Protein AF-A0A962BUP0-F1 (afdb_monomer)

Radius of gyration: 16.85 Å; Cα contacts (8 Å, |Δi|>4): 249; chains: 1; bounding box: 39×36×50 Å

Solvent-accessible surface area (backbone atoms only — not comparable to full-atom values): 10617 Å² total; per-residue (Å²): 135,81,65,92,81,73,67,80,81,79,64,46,66,43,41,51,42,58,35,52,65,52,40,71,74,46,65,79,61,95,80,78,91,83,70,77,59,51,64,54,56,43,50,52,48,56,52,37,47,72,75,28,74,48,35,29,40,38,41,30,60,70,53,58,60,44,62,50,47,50,47,44,35,20,66,66,36,70,46,56,49,67,33,60,59,68,65,66,69,55,82,81,47,50,63,37,45,52,51,26,45,53,63,50,48,72,44,55,36,39,39,40,22,52,76,71,65,37,58,66,60,46,51,52,52,52,56,50,50,67,72,74,47,84,53,31,19,39,38,36,52,44,46,67,82,78,81,66,93,82,64,96,52,63,63,50,52,67,57,50,51,48,52,52,51,53,48,40,69,74,39,70,86,38,49,68,47,74,51,57,47,70,88,127

Nearest PDB structures (foldseek):
  4esv-assembly2_J  TM=7.188E-01  e=1.958E-05  Geobacillus stearothermophilus
  4esv-assembly2_G  TM=7.243E-01  e=2.213E-05  Geobacillus stearothermophilus
  4nmn-assembly1_A  TM=7.203E-01  e=3.834E-05  Aquifex aeolicus VF5
  4esv-assembly2_I  TM=6.930E-01  e=2.500E-05  Geobacillus stearothermophilus
  4esv-assembly2_H  TM=6.992E-01  e=5.532E-05  Geobacillus stearothermophilus

Structure (mmCIF, N/CA/C/O backbone):
data_AF-A0A962BUP0-F1
#
_entry.id   AF-A0A962BUP0-F1
#
loop_
_atom_site.group_PDB
_atom_site.id
_atom_site.type_symbol
_atom_site.label_atom_id
_atom_site.label_alt_id
_atom_site.label_comp_id
_atom_site.label_asym_id
_atom_site.label_entity_id
_atom_site.label_seq_id
_atom_site.pdbx_PDB_ins_code
_atom_site.Cartn_x
_atom_site.Cartn_y
_atom_site.Cartn_z
_atom_site.occupancy
_atom_site.B_iso_or_equiv
_atom_site.auth_seq_id
_atom_site.auth_comp_id
_atom_site.auth_asym_id
_atom_site.auth_atom_id
_atom_site.pdbx_PDB_model_num
ATOM 1 N N . MET A 1 1 ? 22.315 19.443 -11.061 1.00 32.41 1 MET A N 1
ATOM 2 C CA . MET A 1 1 ? 22.231 20.682 -10.268 1.00 32.41 1 MET A CA 1
ATOM 3 C C . MET A 1 1 ? 20.840 20.639 -9.668 1.00 32.41 1 MET A C 1
ATOM 5 O O . MET A 1 1 ? 19.893 20.811 -10.417 1.00 32.41 1 MET A O 1
ATOM 9 N N . SER A 1 2 ? 20.724 20.166 -8.427 1.00 38.78 2 SER A N 1
ATOM 10 C CA . SER A 1 2 ? 19.431 19.947 -7.764 1.00 38.78 2 SER A CA 1
ATOM 11 C C . SER A 1 2 ? 18.849 21.297 -7.357 1.00 38.78 2 SER A C 1
ATOM 13 O O . SER A 1 2 ? 19.588 22.137 -6.843 1.00 38.78 2 SER A O 1
ATOM 15 N N . ASP A 1 3 ? 17.572 21.510 -7.654 1.00 32.50 3 ASP A N 1
ATOM 16 C CA . ASP A 1 3 ? 16.841 22.733 -7.333 1.00 32.50 3 ASP A CA 1
ATOM 17 C C . ASP A 1 3 ? 16.741 22.890 -5.799 1.00 32.50 3 ASP A C 1
ATOM 19 O O . ASP A 1 3 ? 16.210 21.991 -5.140 1.00 32.50 3 ASP A O 1
ATOM 23 N N . PRO A 1 4 ? 17.285 23.968 -5.202 1.00 34.28 4 PRO A N 1
ATOM 24 C CA . PRO A 1 4 ? 17.253 24.181 -3.755 1.00 34.28 4 PRO A CA 1
ATOM 25 C C . PRO A 1 4 ? 15.840 24.406 -3.188 1.00 34.28 4 PRO A C 1
ATOM 27 O O . PRO A 1 4 ? 15.678 24.295 -1.974 1.00 34.28 4 PRO A O 1
ATOM 30 N N . ASP A 1 5 ? 14.832 24.651 -4.036 1.00 31.61 5 ASP A N 1
ATOM 31 C CA . ASP A 1 5 ? 13.420 24.777 -3.642 1.00 31.61 5 ASP A CA 1
ATOM 32 C C . ASP A 1 5 ? 12.598 23.490 -3.871 1.00 31.61 5 ASP A C 1
ATOM 34 O O . ASP A 1 5 ? 11.384 23.470 -3.632 1.00 31.61 5 ASP A O 1
ATOM 38 N N . TYR A 1 6 ? 13.226 22.379 -4.283 1.00 39.41 6 TYR A N 1
ATOM 39 C CA . TYR A 1 6 ? 12.527 21.102 -4.435 1.00 39.41 6 TYR A CA 1
ATOM 40 C C . TYR A 1 6 ? 12.190 20.477 -3.072 1.00 39.41 6 TYR A C 1
ATOM 42 O O . TYR A 1 6 ? 12.958 19.724 -2.473 1.00 39.41 6 TYR A O 1
ATOM 50 N N . GLN A 1 7 ? 10.995 20.788 -2.577 1.00 33.84 7 GLN A N 1
ATOM 51 C CA . GLN A 1 7 ? 10.338 20.048 -1.505 1.00 33.84 7 GLN A CA 1
ATOM 52 C C . GLN A 1 7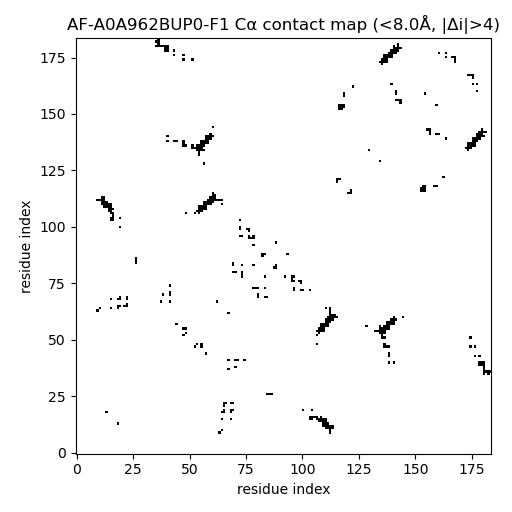 ? 9.522 18.916 -2.153 1.00 33.84 7 GLN A C 1
ATOM 54 O O . GLN A 1 7 ? 8.570 19.225 -2.881 1.00 33.84 7 GLN A O 1
ATOM 59 N N . PRO A 1 8 ? 9.829 17.621 -1.920 1.00 40.47 8 PRO A N 1
ATOM 60 C CA . PRO A 1 8 ? 8.971 16.543 -2.398 1.00 40.47 8 PRO A CA 1
ATOM 61 C C . PRO A 1 8 ? 7.570 16.786 -1.838 1.00 40.47 8 PRO A C 1
ATOM 63 O O . PRO A 1 8 ? 7.388 16.896 -0.622 1.00 40.47 8 PRO A O 1
ATOM 66 N N . ARG A 1 9 ? 6.583 16.955 -2.725 1.00 41.50 9 ARG A N 1
ATOM 67 C CA . ARG A 1 9 ? 5.209 17.264 -2.321 1.00 41.50 9 ARG A CA 1
ATOM 68 C C . ARG A 1 9 ? 4.712 16.116 -1.447 1.00 41.50 9 ARG A C 1
ATOM 70 O O . ARG A 1 9 ? 4.422 15.036 -1.949 1.00 41.50 9 ARG A O 1
ATOM 77 N N . ARG A 1 10 ? 4.636 16.342 -0.130 1.00 40.44 10 ARG A N 1
ATOM 78 C CA . ARG A 1 10 ? 4.017 15.415 0.822 1.00 40.44 10 ARG A CA 1
ATOM 79 C C . ARG A 1 10 ? 2.550 15.295 0.455 1.00 40.44 10 ARG A C 1
ATOM 81 O O . ARG A 1 10 ? 1.754 16.163 0.812 1.00 40.44 10 ARG A O 1
ATOM 88 N N . ILE A 1 11 ? 2.188 14.252 -0.283 1.00 50.28 11 ILE A N 1
ATOM 89 C CA . ILE A 1 11 ? 0.783 14.008 -0.570 1.00 50.28 11 ILE A CA 1
ATOM 90 C C . ILE A 1 11 ? 0.202 13.243 0.618 1.00 50.28 11 ILE A C 1
ATOM 92 O O . ILE A 1 11 ? 0.177 12.023 0.646 1.00 50.28 11 ILE A O 1
ATOM 96 N N . ALA A 1 12 ? -0.188 14.007 1.637 1.00 50.94 12 ALA A N 1
ATOM 97 C CA . ALA A 1 12 ? -0.753 13.552 2.908 1.00 50.94 12 ALA A CA 1
ATOM 98 C C . ALA A 1 12 ? -1.861 12.499 2.746 1.00 50.94 12 ALA A C 1
ATOM 100 O O . ALA A 1 12 ? -1.945 11.530 3.500 1.00 50.94 12 ALA A O 1
ATOM 101 N N . THR A 1 13 ? -2.704 12.690 1.730 1.00 58.59 13 THR A N 1
ATOM 102 C CA . THR A 1 13 ? -3.765 11.763 1.353 1.00 58.59 13 THR A CA 1
ATOM 103 C C . THR A 1 13 ? -3.907 11.746 -0.162 1.00 58.59 13 THR A C 1
ATOM 105 O O . THR A 1 13 ? -4.185 12.781 -0.767 1.00 58.59 13 THR A O 1
ATOM 108 N N . THR A 1 14 ? -3.683 10.5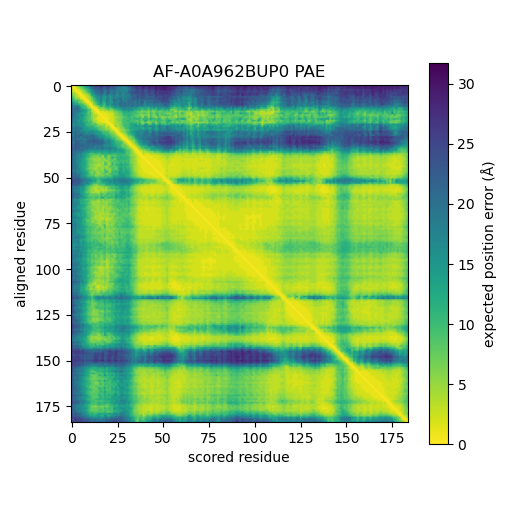96 -0.796 1.00 70.38 14 THR A N 1
ATOM 109 C CA . THR A 1 14 ? -3.764 10.471 -2.260 1.00 70.38 14 THR A CA 1
ATOM 110 C C . THR A 1 14 ? -4.120 9.071 -2.709 1.00 70.38 14 THR A C 1
ATOM 112 O O . THR A 1 14 ? -4.046 8.123 -1.928 1.00 70.38 14 THR A O 1
ATOM 115 N N . THR A 1 15 ? -4.499 8.949 -3.977 1.00 75.50 15 THR A N 1
ATOM 116 C CA . THR A 1 15 ? -4.764 7.658 -4.599 1.00 75.50 15 THR A CA 1
ATOM 117 C C . THR A 1 15 ? -3.481 7.085 -5.196 1.00 75.50 15 THR A C 1
ATOM 119 O O . THR A 1 15 ? -2.604 7.825 -5.650 1.00 75.50 15 THR A O 1
ATOM 122 N N . LEU A 1 16 ? -3.374 5.756 -5.269 1.00 73.69 16 LEU A N 1
ATOM 123 C CA . LEU A 1 16 ? -2.283 5.104 -6.007 1.00 73.69 16 LEU A CA 1
ATOM 124 C C . LEU A 1 16 ? -2.219 5.565 -7.465 1.00 73.69 16 LEU A C 1
ATOM 126 O O . LEU A 1 16 ? -1.138 5.757 -8.012 1.00 73.69 16 LEU A O 1
ATOM 130 N N . ARG A 1 17 ? -3.378 5.819 -8.073 1.00 74.81 17 ARG A N 1
ATOM 131 C CA . ARG A 1 17 ? -3.481 6.362 -9.427 1.00 74.81 17 ARG A CA 1
ATOM 132 C C . ARG A 1 17 ? -2.807 7.728 -9.561 1.00 74.81 17 ARG A C 1
ATOM 134 O O . ARG A 1 17 ? -2.076 7.950 -10.524 1.00 74.81 17 ARG A O 1
ATOM 141 N N . ASP A 1 18 ? -3.046 8.637 -8.621 1.00 73.94 18 ASP A N 1
ATOM 142 C CA . ASP A 1 18 ? -2.440 9.971 -8.644 1.00 73.94 18 ASP A CA 1
ATOM 143 C C . ASP A 1 18 ? -0.935 9.892 -8.378 1.00 73.94 18 ASP A C 1
ATOM 145 O O . ASP A 1 18 ? -0.150 10.497 -9.109 1.00 73.94 18 ASP A O 1
ATOM 149 N N . ALA A 1 19 ? -0.520 9.054 -7.422 1.00 65.38 19 ALA A N 1
ATOM 150 C CA . ALA A 1 19 ? 0.890 8.790 -7.163 1.00 65.38 19 ALA A CA 1
ATOM 151 C C . ALA A 1 19 ? 1.620 8.267 -8.408 1.00 65.38 19 ALA A C 1
ATOM 153 O O . ALA A 1 19 ? 2.683 8.781 -8.749 1.00 65.38 19 ALA A O 1
ATOM 154 N N . MET A 1 20 ? 1.019 7.322 -9.138 1.00 71.19 20 MET A N 1
ATOM 155 C CA . MET A 1 20 ? 1.581 6.767 -10.372 1.00 71.19 20 MET A CA 1
ATOM 156 C C . MET A 1 20 ? 1.715 7.788 -11.496 1.00 71.19 20 MET A C 1
ATOM 158 O O . MET A 1 20 ? 2.700 7.755 -12.234 1.00 71.19 20 MET A O 1
ATOM 162 N N . ARG A 1 21 ? 0.759 8.715 -11.619 1.00 68.81 21 ARG A N 1
ATOM 163 C CA . ARG A 1 21 ? 0.874 9.829 -12.570 1.00 68.81 21 ARG A CA 1
ATOM 164 C C . ARG A 1 21 ? 2.087 10.699 -12.257 1.00 68.81 21 ARG A C 1
ATOM 166 O O . ARG A 1 21 ? 2.789 11.102 -13.177 1.00 68.81 21 ARG A O 1
ATOM 173 N N . TRP A 1 22 ? 2.358 10.944 -10.977 1.00 60.38 22 TRP A N 1
ATOM 174 C CA . TRP A 1 22 ? 3.501 11.749 -10.545 1.00 60.38 22 TRP A CA 1
ATOM 175 C C . TRP A 1 22 ? 4.835 10.999 -10.583 1.00 60.38 22 TRP A C 1
ATOM 177 O O . TRP A 1 22 ? 5.874 11.622 -10.780 1.00 60.38 22 TRP A O 1
ATOM 187 N N . SER A 1 23 ? 4.839 9.671 -10.436 1.00 56.94 23 SER A N 1
ATOM 188 C CA . SER A 1 23 ? 6.064 8.858 -10.474 1.00 56.94 23 SER A CA 1
ATOM 189 C C . SER A 1 23 ? 6.851 8.998 -11.785 1.00 56.94 23 SER A C 1
ATOM 191 O O . SER A 1 23 ? 8.064 8.808 -11.778 1.00 56.94 23 SER A O 1
ATOM 193 N N . PHE A 1 24 ? 6.202 9.375 -12.893 1.00 53.97 24 PHE A N 1
ATOM 194 C CA . PHE A 1 24 ? 6.883 9.652 -14.164 1.00 53.97 24 PHE A CA 1
ATOM 195 C C . PHE A 1 24 ? 7.815 10.875 -14.105 1.00 53.97 24 PHE A C 1
ATOM 197 O O . PHE A 1 24 ? 8.839 10.888 -14.785 1.00 53.97 24 PHE A O 1
ATOM 204 N N . GLU A 1 25 ? 7.503 11.878 -13.280 1.00 46.50 25 GLU A N 1
ATOM 205 C CA . GLU A 1 25 ? 8.305 13.106 -13.147 1.00 46.50 25 GLU A CA 1
ATOM 206 C C . GLU A 1 25 ? 9.556 12.893 -12.270 1.00 46.50 25 GLU A C 1
ATOM 208 O O . GLU A 1 25 ? 10.537 13.625 -12.381 1.00 46.50 25 GLU A O 1
ATOM 213 N N . LEU A 1 26 ? 9.560 11.845 -11.441 1.00 50.88 26 LEU A N 1
ATOM 214 C CA . LEU A 1 26 ? 10.601 11.563 -10.447 1.00 50.88 26 LEU A CA 1
ATOM 215 C C . LEU A 1 26 ? 11.776 10.720 -10.931 1.00 50.88 26 LEU A C 1
ATOM 217 O O . LEU A 1 26 ? 12.785 10.652 -10.232 1.00 50.88 26 LEU A O 1
ATOM 221 N N . ILE A 1 27 ? 11.696 10.097 -12.112 1.00 48.00 27 ILE A N 1
ATOM 222 C CA . ILE A 1 27 ? 12.785 9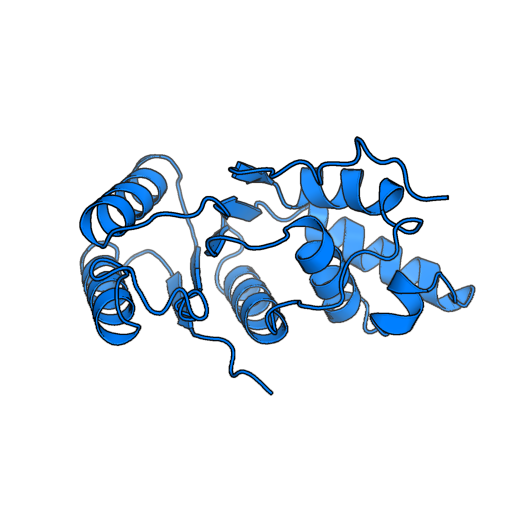.252 -12.647 1.00 48.00 27 ILE A CA 1
ATOM 223 C C . ILE A 1 27 ? 14.093 10.063 -12.836 1.00 48.00 27 ILE A C 1
ATOM 225 O O . ILE A 1 27 ? 15.168 9.500 -13.028 1.00 48.00 27 ILE A O 1
ATOM 229 N N . GLN A 1 28 ? 14.043 11.394 -12.716 1.00 43.62 28 GLN A N 1
ATOM 230 C CA . GLN A 1 28 ? 15.214 12.266 -12.796 1.00 43.62 28 GLN A CA 1
ATOM 231 C C . GLN A 1 28 ? 15.820 12.689 -11.450 1.00 43.62 28 GLN A C 1
ATOM 233 O O . GLN A 1 28 ? 16.930 13.229 -11.463 1.00 43.62 28 GLN A O 1
ATOM 238 N N . ASP A 1 29 ? 15.178 12.429 -10.305 1.00 40.41 29 ASP A N 1
ATOM 239 C CA . ASP A 1 29 ? 15.65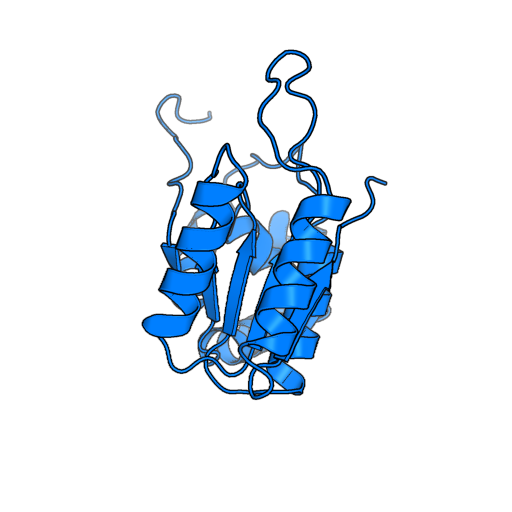6 12.954 -9.023 1.00 40.41 29 ASP A CA 1
ATOM 240 C C . ASP A 1 29 ? 16.213 11.864 -8.095 1.00 40.41 29 ASP A C 1
ATOM 242 O O . ASP A 1 29 ? 15.516 10.986 -7.587 1.00 40.41 29 ASP A O 1
ATOM 246 N N . ARG A 1 30 ? 17.531 11.910 -7.870 1.00 42.28 30 ARG A N 1
ATOM 247 C CA . ARG A 1 30 ? 18.284 10.945 -7.051 1.00 42.28 30 ARG A CA 1
ATOM 248 C C . ARG A 1 30 ? 18.159 11.249 -5.558 1.00 42.28 30 ARG A C 1
ATOM 250 O O . ARG A 1 30 ? 19.169 11.424 -4.875 1.00 42.28 30 ARG A O 1
ATOM 257 N N . TYR A 1 31 ? 16.937 11.268 -5.039 1.00 42.31 31 TYR A N 1
ATOM 258 C CA . TYR A 1 31 ? 16.671 11.555 -3.630 1.00 42.31 31 TYR A CA 1
ATOM 259 C C . TYR A 1 31 ? 15.931 10.418 -2.920 1.00 42.31 31 TYR A C 1
ATOM 261 O O . TYR A 1 31 ? 14.830 10.598 -2.426 1.00 42.31 31 TYR A O 1
ATOM 269 N N . CYS A 1 32 ? 16.558 9.243 -2.805 1.00 43.12 32 CYS A N 1
ATOM 270 C CA . CYS A 1 32 ? 16.138 8.203 -1.855 1.00 43.12 32 CYS A CA 1
ATOM 271 C C . CYS A 1 32 ? 17.348 7.394 -1.364 1.00 43.12 32 CYS A C 1
ATOM 273 O O . CYS A 1 32 ? 17.696 6.355 -1.911 1.00 43.12 32 CYS A O 1
ATOM 275 N N . ARG A 1 33 ? 18.052 7.894 -0.336 1.00 38.59 33 ARG A N 1
ATOM 276 C CA . ARG A 1 33 ? 19.167 7.170 0.325 1.00 38.59 33 ARG A CA 1
ATOM 277 C C . ARG A 1 33 ? 18.919 6.794 1.790 1.00 38.59 33 ARG A C 1
ATOM 279 O O . ARG A 1 33 ? 19.800 6.226 2.424 1.00 38.59 33 ARG A O 1
ATOM 286 N N . ARG A 1 34 ? 17.733 7.071 2.332 1.00 43.62 34 ARG A N 1
ATOM 287 C CA . ARG A 1 34 ? 17.298 6.621 3.667 1.00 43.62 34 ARG A CA 1
ATOM 288 C C . ARG A 1 34 ? 15.827 6.245 3.599 1.00 43.62 34 ARG A C 1
ATOM 290 O O . ARG A 1 34 ? 14.968 6.965 4.092 1.00 43.62 34 ARG A O 1
ATOM 297 N N . GLU A 1 35 ? 15.535 5.164 2.896 1.00 53.97 35 GLU A N 1
ATOM 298 C CA . GLU A 1 35 ? 14.164 4.699 2.748 1.00 53.97 35 GLU A CA 1
ATOM 299 C C . GLU A 1 35 ? 13.918 3.548 3.722 1.00 53.97 35 GLU A C 1
ATOM 301 O O . GLU A 1 35 ? 14.733 2.629 3.814 1.00 53.97 35 GLU A O 1
ATOM 306 N N . ARG A 1 36 ? 12.825 3.634 4.492 1.00 60.19 36 ARG A N 1
ATOM 307 C CA . ARG A 1 36 ? 12.304 2.492 5.253 1.00 60.19 36 ARG A CA 1
ATOM 308 C C . ARG A 1 36 ? 12.124 1.326 4.281 1.00 60.19 36 ARG A C 1
ATOM 310 O O . ARG A 1 36 ? 11.684 1.544 3.152 1.00 60.19 36 ARG A O 1
ATOM 317 N N . ASP A 1 37 ? 12.444 0.110 4.717 1.00 65.94 37 ASP A N 1
ATOM 318 C CA . ASP A 1 37 ? 12.100 -1.083 3.947 1.00 65.94 37 ASP A CA 1
ATOM 319 C C . ASP A 1 37 ? 10.569 -1.168 3.848 1.00 65.94 37 ASP A C 1
ATOM 321 O O . ASP A 1 37 ? 9.873 -1.491 4.812 1.00 65.94 37 ASP A O 1
ATOM 325 N N . THR A 1 38 ? 10.047 -0.775 2.688 1.00 76.25 38 THR A N 1
ATOM 326 C CA . THR A 1 38 ? 8.614 -0.736 2.379 1.00 76.25 38 THR A CA 1
ATOM 327 C C . THR A 1 38 ? 8.180 -1.960 1.582 1.00 76.25 38 THR A C 1
ATOM 329 O O . THR A 1 38 ? 7.009 -2.060 1.207 1.00 76.25 38 THR A O 1
ATOM 332 N N . ASP A 1 39 ? 9.076 -2.929 1.366 1.00 79.69 39 ASP A N 1
ATOM 333 C CA . ASP A 1 39 ? 8.757 -4.146 0.625 1.00 79.69 39 ASP A CA 1
ATOM 334 C C . ASP A 1 39 ? 7.720 -4.976 1.397 1.00 79.69 39 ASP A C 1
ATOM 336 O O . ASP A 1 39 ? 6.779 -5.506 0.807 1.00 79.69 39 ASP A O 1
ATOM 340 N N . HIS A 1 40 ? 7.810 -4.998 2.733 1.00 82.25 40 HIS A N 1
ATOM 341 C CA . HIS A 1 40 ? 6.790 -5.623 3.579 1.00 82.25 40 HIS A CA 1
ATOM 342 C C . HIS A 1 40 ? 5.414 -4.957 3.424 1.00 82.25 40 HIS A C 1
ATOM 344 O O . HIS A 1 40 ? 4.400 -5.643 3.307 1.00 82.25 40 HIS A O 1
ATOM 350 N N . LEU A 1 41 ? 5.374 -3.623 3.367 1.00 86.31 41 LEU A N 1
ATOM 351 C CA . LEU A 1 41 ? 4.134 -2.873 3.169 1.00 86.31 41 LEU A CA 1
ATOM 352 C C . LEU A 1 41 ? 3.541 -3.129 1.774 1.00 86.31 41 LEU A C 1
ATOM 354 O O . LEU A 1 41 ? 2.325 -3.265 1.642 1.00 86.31 41 LEU A O 1
ATOM 358 N N . CYS A 1 42 ? 4.391 -3.261 0.748 1.00 87.88 42 CYS A N 1
ATOM 359 C CA . CYS A 1 42 ? 3.971 -3.647 -0.600 1.00 87.88 42 CYS A CA 1
ATOM 360 C C . CYS A 1 42 ? 3.333 -5.040 -0.604 1.00 87.88 42 CYS A C 1
ATOM 362 O O . CYS A 1 42 ? 2.267 -5.221 -1.185 1.00 87.88 42 CYS A O 1
ATOM 364 N N . GLU A 1 43 ? 3.947 -6.019 0.062 1.00 87.62 43 GLU A N 1
ATOM 365 C CA . GLU A 1 43 ? 3.377 -7.366 0.183 1.00 87.62 43 GLU A CA 1
ATOM 366 C C . GLU A 1 43 ? 2.024 -7.355 0.891 1.00 87.62 43 GLU A C 1
ATOM 368 O O . GLU A 1 43 ? 1.067 -7.951 0.396 1.00 87.62 43 GLU A O 1
ATOM 373 N N . MET A 1 44 ? 1.911 -6.639 2.013 1.00 90.12 44 MET A N 1
ATOM 374 C CA . MET A 1 44 ? 0.639 -6.513 2.726 1.00 90.12 44 MET A CA 1
ATOM 375 C C . MET A 1 44 ? -0.447 -5.892 1.844 1.00 90.12 44 MET A C 1
ATOM 377 O O . MET A 1 44 ? -1.565 -6.403 1.818 1.00 90.12 44 MET A O 1
ATOM 381 N N . LEU A 1 45 ? -0.118 -4.844 1.080 1.00 91.00 45 LEU A N 1
ATOM 382 C CA . LEU A 1 45 ? -1.042 -4.238 0.124 1.00 91.00 45 LEU A CA 1
ATOM 383 C C . LEU A 1 45 ? -1.474 -5.235 -0.957 1.00 91.00 45 LEU A C 1
ATOM 385 O O . LEU A 1 45 ? -2.665 -5.395 -1.204 1.00 91.00 45 LEU A O 1
ATOM 389 N N . LEU A 1 46 ? -0.533 -5.931 -1.595 1.00 89.38 46 LEU A N 1
ATOM 390 C CA . LEU A 1 46 ? -0.856 -6.874 -2.668 1.00 89.38 46 LEU A CA 1
ATOM 391 C C . LEU A 1 46 ? -1.682 -8.063 -2.162 1.00 89.38 46 LEU A C 1
ATOM 393 O O . LEU A 1 46 ? -2.571 -8.539 -2.868 1.00 89.38 46 LEU A O 1
ATOM 397 N N . LEU A 1 47 ? -1.421 -8.540 -0.943 1.00 88.00 47 LEU A N 1
ATOM 398 C CA . LEU A 1 47 ? -2.236 -9.568 -0.297 1.00 88.00 47 LEU A CA 1
ATOM 399 C C . LEU A 1 47 ? -3.638 -9.051 0.036 1.00 88.00 47 LEU A C 1
ATOM 401 O O . LEU A 1 47 ? -4.611 -9.760 -0.218 1.00 88.00 47 LEU A O 1
ATOM 405 N N . ALA A 1 48 ? -3.749 -7.822 0.546 1.00 88.81 48 ALA A N 1
ATOM 406 C CA . ALA A 1 48 ? -5.028 -7.183 0.833 1.00 88.81 48 ALA A CA 1
ATOM 407 C C . ALA A 1 48 ? -5.886 -7.045 -0.431 1.00 88.81 48 ALA A C 1
ATOM 409 O O . ALA A 1 48 ? -7.026 -7.496 -0.425 1.00 88.81 48 ALA A O 1
ATOM 410 N N . LEU A 1 49 ? -5.311 -6.549 -1.531 1.00 87.62 49 LEU A N 1
ATOM 411 C CA . LEU A 1 49 ? -6.000 -6.397 -2.819 1.00 87.62 49 LEU A CA 1
ATOM 412 C C . LEU A 1 49 ? -6.474 -7.733 -3.408 1.00 87.62 49 LEU A C 1
ATOM 414 O O . LEU A 1 49 ? -7.523 -7.806 -4.041 1.00 87.62 49 LEU A O 1
ATOM 418 N N . ARG A 1 50 ? -5.713 -8.814 -3.196 1.00 85.38 50 ARG A N 1
ATOM 419 C CA . ARG A 1 50 ? -6.115 -10.165 -3.622 1.00 85.38 50 ARG A CA 1
ATOM 420 C C . ARG A 1 50 ? -7.245 -10.733 -2.771 1.00 85.38 50 ARG A C 1
ATOM 422 O O . ARG A 1 50 ? -8.079 -11.466 -3.294 1.00 85.38 50 ARG A O 1
ATOM 429 N N . ALA A 1 51 ? -7.228 -10.459 -1.469 1.00 80.81 51 ALA A N 1
ATOM 430 C CA . ALA A 1 51 ? -8.229 -10.955 -0.533 1.00 80.81 51 ALA A CA 1
ATOM 431 C C . ALA A 1 51 ? -9.543 -10.171 -0.629 1.00 80.81 51 ALA A C 1
ATOM 433 O O . ALA A 1 51 ? -10.614 -10.758 -0.485 1.00 80.81 51 ALA A O 1
ATOM 434 N N . ASN A 1 52 ? -9.457 -8.861 -0.868 1.00 78.38 52 ASN A N 1
ATOM 435 C CA . ASN A 1 52 ? -10.605 -7.989 -1.017 1.00 78.38 52 ASN A CA 1
ATOM 436 C C . ASN A 1 52 ? -10.325 -6.897 -2.073 1.00 78.38 52 ASN A C 1
ATOM 438 O O . ASN A 1 52 ? -9.541 -5.988 -1.800 1.00 78.38 52 ASN A O 1
ATOM 442 N N . PRO A 1 53 ? -10.945 -6.975 -3.265 1.00 65.62 53 PRO A N 1
ATOM 443 C CA . PRO A 1 53 ? -10.717 -6.018 -4.348 1.00 65.62 53 PRO A CA 1
ATOM 444 C C . PRO A 1 53 ? -11.445 -4.677 -4.148 1.00 65.62 53 PRO A C 1
ATOM 446 O O . PRO A 1 53 ? -11.304 -3.783 -4.984 1.00 65.62 53 PRO A O 1
ATOM 449 N N . ASP A 1 54 ? -12.233 -4.527 -3.077 1.00 79.12 54 ASP A N 1
ATOM 450 C CA . ASP A 1 54 ? -12.858 -3.254 -2.722 1.00 79.12 54 ASP A CA 1
ATOM 451 C C . ASP A 1 54 ? -11.803 -2.214 -2.279 1.00 79.12 54 ASP A C 1
ATOM 453 O O . ASP A 1 54 ? -10.594 -2.460 -2.236 1.00 79.12 54 ASP A O 1
ATOM 457 N N . SER A 1 55 ? -12.264 -1.013 -1.921 1.00 84.50 55 SER A N 1
ATOM 458 C CA . SER A 1 55 ? -11.399 0.085 -1.483 1.00 84.50 55 SER A CA 1
ATOM 459 C C . SER A 1 55 ? -10.445 -0.344 -0.359 1.00 84.50 55 SER A C 1
ATOM 461 O O . SER A 1 55 ? -10.876 -0.864 0.677 1.00 84.50 55 SER A O 1
ATOM 463 N N . THR A 1 56 ? -9.147 -0.110 -0.565 1.00 89.88 56 THR A N 1
ATOM 464 C CA . THR A 1 56 ? -8.087 -0.413 0.402 1.00 89.88 56 THR A CA 1
ATOM 465 C C . THR A 1 56 ? -7.427 0.875 0.872 1.00 89.88 56 THR A C 1
ATOM 467 O O . THR A 1 56 ? -6.984 1.685 0.059 1.00 89.88 56 THR A O 1
ATOM 470 N N . VAL A 1 57 ? -7.307 1.052 2.187 1.00 90.06 57 VAL A N 1
ATOM 471 C CA . VAL A 1 57 ? -6.522 2.150 2.774 1.00 90.06 57 VAL A CA 1
ATOM 472 C C . VAL A 1 57 ? -5.187 1.614 3.273 1.00 90.06 57 VAL A C 1
ATOM 474 O O . VAL A 1 57 ? -5.145 0.609 3.981 1.00 90.06 57 VAL A O 1
ATOM 477 N N . VAL A 1 58 ? -4.104 2.304 2.926 1.00 89.75 58 VAL A N 1
ATOM 478 C CA . VAL A 1 58 ? -2.758 2.088 3.457 1.00 89.75 58 VAL A CA 1
ATOM 479 C C . VAL A 1 58 ? -2.420 3.247 4.383 1.00 89.75 58 VAL A C 1
ATOM 481 O O . VAL A 1 58 ? -2.203 4.372 3.934 1.00 89.75 58 VAL A O 1
ATOM 484 N N . PHE A 1 59 ? -2.356 2.962 5.676 1.00 87.88 59 PHE A N 1
ATOM 485 C CA . PHE A 1 59 ? -1.926 3.908 6.693 1.00 87.88 59 PHE A CA 1
ATOM 486 C C . PHE A 1 59 ? -0.453 3.654 7.022 1.00 87.88 59 PHE A C 1
ATOM 488 O O . PHE A 1 59 ? -0.112 2.648 7.648 1.00 87.88 59 PHE A O 1
ATOM 495 N N . SER A 1 60 ? 0.428 4.551 6.577 1.00 83.56 60 SER A N 1
ATOM 496 C CA . SER A 1 60 ? 1.867 4.486 6.856 1.00 83.56 60 SER A CA 1
ATOM 497 C C . SER A 1 60 ? 2.434 5.897 7.010 1.00 83.56 60 SER A C 1
ATOM 499 O O . SER A 1 60 ? 2.814 6.546 6.032 1.00 83.56 60 SER A O 1
ATOM 501 N N . PRO A 1 61 ? 2.503 6.404 8.248 1.00 78.12 61 PRO A N 1
ATOM 502 C CA . PRO A 1 61 ? 2.995 7.746 8.505 1.00 78.12 61 PRO A CA 1
ATOM 503 C C . PRO A 1 61 ? 4.442 7.919 8.046 1.00 78.12 61 PRO A C 1
ATOM 505 O O . PRO A 1 61 ? 5.333 7.124 8.371 1.00 78.12 61 PRO A O 1
ATOM 508 N N . GLY A 1 62 ? 4.691 8.981 7.282 1.00 74.44 62 GLY A N 1
ATOM 509 C CA . GLY A 1 62 ? 5.990 9.278 6.682 1.00 74.44 62 GLY A CA 1
ATOM 510 C C . GLY A 1 62 ? 6.375 8.362 5.515 1.00 74.44 62 GLY A C 1
ATOM 511 O O . GLY A 1 62 ? 7.561 8.293 5.184 1.00 74.44 62 GLY A O 1
ATOM 512 N N . LEU A 1 63 ? 5.412 7.654 4.916 1.00 79.56 63 LEU A N 1
ATOM 513 C CA . LEU A 1 63 ? 5.598 6.939 3.657 1.00 79.56 63 LEU A CA 1
ATOM 514 C C . LEU A 1 63 ? 5.871 7.925 2.517 1.00 79.56 63 LEU A C 1
ATOM 516 O O . LEU A 1 63 ? 5.110 8.868 2.296 1.00 79.56 63 LEU A O 1
ATOM 520 N N . ASN A 1 64 ? 6.917 7.669 1.733 1.00 80.38 64 ASN A N 1
ATOM 521 C CA . ASN A 1 64 ? 7.034 8.281 0.415 1.00 80.38 64 ASN A CA 1
ATOM 522 C C . ASN A 1 64 ? 6.188 7.475 -0.576 1.00 80.38 64 ASN A C 1
ATOM 524 O O . ASN A 1 64 ? 6.601 6.422 -1.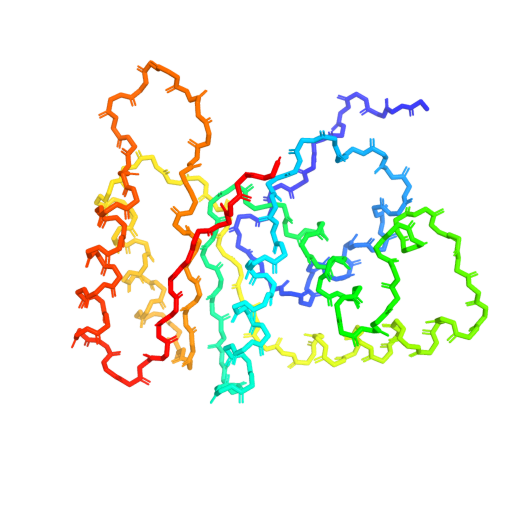060 1.00 80.38 64 ASN A O 1
ATOM 528 N N . ILE A 1 65 ? 4.991 7.977 -0.869 1.00 81.06 65 ILE A N 1
ATOM 529 C CA . ILE A 1 65 ? 4.003 7.285 -1.705 1.00 81.06 65 ILE A CA 1
ATOM 530 C C . ILE A 1 65 ? 4.522 7.081 -3.133 1.00 81.06 65 ILE A C 1
ATOM 532 O O . ILE A 1 65 ? 4.210 6.078 -3.775 1.00 81.06 65 ILE A O 1
ATOM 536 N N . GLN A 1 66 ? 5.347 7.996 -3.639 1.00 80.06 66 GLN A N 1
ATOM 537 C CA . GLN A 1 66 ? 5.861 7.909 -5.001 1.00 80.06 66 GLN A CA 1
ATOM 538 C C . GLN A 1 66 ? 6.900 6.790 -5.132 1.00 80.06 66 GLN A C 1
ATOM 540 O O . GLN A 1 66 ? 6.788 5.957 -6.033 1.00 80.06 66 GLN A O 1
ATOM 545 N N . SER A 1 67 ? 7.853 6.714 -4.199 1.00 79.38 67 SER A N 1
ATOM 546 C CA . SER A 1 67 ? 8.809 5.603 -4.142 1.00 79.38 67 SER A CA 1
ATOM 547 C C . SER A 1 67 ? 8.119 4.267 -3.879 1.00 79.38 67 SER A C 1
ATOM 549 O O . SER A 1 67 ? 8.422 3.265 -4.525 1.00 79.38 67 SER A O 1
ATOM 551 N N . PHE A 1 68 ? 7.134 4.255 -2.976 1.00 85.94 68 PHE A N 1
ATOM 552 C CA . PHE A 1 68 ? 6.303 3.081 -2.723 1.00 85.94 68 PHE A CA 1
ATOM 553 C C . PHE A 1 68 ? 5.601 2.600 -4.001 1.00 85.94 68 PHE A C 1
ATOM 555 O O . PHE A 1 68 ? 5.583 1.407 -4.291 1.00 85.94 68 PHE A O 1
ATOM 562 N N . SER A 1 69 ? 5.082 3.525 -4.812 1.00 87.44 69 SER A N 1
ATOM 563 C CA . SER A 1 69 ? 4.428 3.200 -6.084 1.00 87.44 69 SER A CA 1
ATOM 564 C C . SER A 1 69 ? 5.397 2.551 -7.079 1.00 87.44 69 SER A C 1
ATOM 566 O O . SER A 1 69 ? 5.035 1.569 -7.725 1.00 87.44 69 SER A O 1
ATOM 568 N N . LEU A 1 70 ? 6.646 3.030 -7.167 1.00 86.56 70 LEU A N 1
ATOM 569 C CA . LEU A 1 70 ? 7.685 2.403 -8.000 1.00 86.56 70 LEU A CA 1
ATOM 570 C C . LEU A 1 70 ? 8.027 0.986 -7.523 1.00 86.56 70 LEU A C 1
ATOM 572 O O . LEU A 1 70 ? 8.173 0.079 -8.344 1.00 86.56 70 LEU A O 1
ATOM 576 N N . ARG A 1 71 ? 8.094 0.766 -6.205 1.00 88.19 71 ARG A N 1
ATOM 577 C CA . ARG A 1 71 ? 8.295 -0.567 -5.613 1.00 88.19 71 ARG A CA 1
ATOM 578 C C . ARG A 1 71 ? 7.123 -1.500 -5.889 1.00 88.19 71 ARG A C 1
ATOM 580 O O . ARG A 1 71 ? 7.343 -2.647 -6.273 1.00 88.19 71 ARG A O 1
ATOM 587 N N . ALA A 1 72 ? 5.889 -1.010 -5.791 1.00 90.19 72 ALA A N 1
ATOM 588 C CA . ALA A 1 72 ? 4.703 -1.778 -6.157 1.00 90.19 72 ALA A CA 1
ATOM 589 C C . ALA A 1 72 ? 4.740 -2.191 -7.640 1.00 90.19 72 ALA A C 1
ATOM 591 O O . ALA A 1 72 ? 4.506 -3.356 -7.963 1.00 90.19 72 ALA A O 1
ATOM 592 N N . ILE A 1 73 ? 5.121 -1.275 -8.539 1.00 90.88 73 ILE A N 1
ATOM 593 C CA . ILE A 1 73 ? 5.308 -1.573 -9.968 1.00 90.88 73 ILE A CA 1
ATOM 594 C C . ILE A 1 73 ? 6.407 -2.617 -10.166 1.00 90.88 73 ILE A C 1
ATOM 596 O O . ILE A 1 73 ? 6.190 -3.594 -10.881 1.00 90.88 73 ILE A O 1
ATOM 600 N N . SER A 1 74 ? 7.567 -2.450 -9.527 1.00 91.31 74 SER A N 1
ATOM 601 C CA . SER A 1 74 ? 8.658 -3.431 -9.566 1.00 91.31 74 SER A CA 1
ATOM 602 C C . SER A 1 74 ? 8.167 -4.816 -9.145 1.00 91.31 74 SER A C 1
ATOM 604 O O . SER A 1 74 ? 8.413 -5.810 -9.830 1.00 91.31 74 SER A O 1
ATOM 606 N N . ARG A 1 75 ? 7.382 -4.879 -8.066 1.00 91.12 75 ARG A N 1
ATOM 607 C CA . ARG A 1 75 ? 6.875 -6.133 -7.517 1.00 91.12 75 ARG A CA 1
ATOM 608 C C . ARG A 1 75 ? 5.863 -6.825 -8.427 1.00 91.12 75 ARG A C 1
ATOM 610 O O . ARG A 1 75 ? 5.941 -8.042 -8.577 1.00 91.12 75 ARG A O 1
ATOM 617 N N . VAL A 1 76 ? 4.938 -6.072 -9.024 1.00 92.62 76 VAL A N 1
ATOM 618 C CA . VAL A 1 76 ? 3.902 -6.611 -9.922 1.00 92.62 76 VAL A CA 1
ATOM 619 C C . VAL A 1 76 ? 4.467 -6.951 -11.302 1.00 92.62 76 VAL A C 1
ATOM 621 O O . VAL A 1 76 ? 4.119 -7.987 -11.859 1.00 92.62 76 VAL A O 1
ATOM 624 N N . SER A 1 77 ? 5.359 -6.120 -11.845 1.00 92.94 77 SER A N 1
ATOM 625 C CA . SER A 1 77 ? 5.988 -6.356 -13.155 1.00 92.94 77 SER A CA 1
ATOM 626 C C . SER A 1 77 ? 7.072 -7.437 -13.126 1.00 92.94 77 SER A C 1
ATOM 628 O O . SER A 1 77 ? 7.418 -7.982 -14.170 1.00 92.94 77 SER A O 1
ATOM 630 N N . GLY A 1 78 ? 7.644 -7.724 -11.951 1.00 92.50 78 GLY A N 1
ATOM 631 C CA . GLY A 1 78 ? 8.818 -8.586 -11.806 1.00 92.50 78 GLY A CA 1
ATOM 632 C C . GLY A 1 78 ? 10.126 -7.939 -12.280 1.00 92.50 78 GLY A C 1
ATOM 633 O O . GLY A 1 78 ? 11.171 -8.586 -12.247 1.00 92.50 78 GLY A O 1
ATOM 634 N N . VAL A 1 79 ? 10.095 -6.671 -12.705 1.00 91.75 79 VAL A N 1
ATOM 635 C CA . VAL A 1 79 ? 11.282 -5.920 -13.123 1.00 91.75 79 VAL A CA 1
ATOM 636 C C . VAL A 1 79 ? 11.978 -5.345 -11.895 1.00 91.75 79 VAL A C 1
ATOM 638 O O . VAL A 1 79 ? 11.336 -4.804 -10.998 1.00 91.75 79 VAL A O 1
ATOM 641 N N . SER A 1 80 ? 13.308 -5.433 -11.859 1.00 90.12 80 SER A N 1
ATOM 642 C CA . SER A 1 80 ? 14.120 -4.902 -10.759 1.00 90.12 80 SER A CA 1
ATOM 643 C C . SER A 1 80 ? 13.850 -3.416 -10.505 1.00 90.12 80 SER A C 1
ATOM 645 O O . SER A 1 80 ? 13.906 -2.603 -11.432 1.00 90.12 80 SER A O 1
ATOM 647 N N . ILE A 1 81 ? 13.649 -3.052 -9.234 1.00 86.50 81 ILE A N 1
ATOM 648 C CA . ILE A 1 81 ? 13.492 -1.655 -8.813 1.00 86.50 81 ILE A CA 1
ATOM 649 C C . ILE A 1 81 ? 14.702 -0.812 -9.221 1.00 86.50 81 ILE A C 1
ATOM 651 O O . ILE A 1 81 ? 14.532 0.293 -9.717 1.00 86.50 81 ILE A O 1
ATOM 655 N N . TYR A 1 82 ? 15.916 -1.372 -9.157 1.00 87.50 82 TYR A N 1
ATOM 656 C CA . TYR A 1 82 ? 17.129 -0.683 -9.602 1.00 87.50 82 TYR A CA 1
ATOM 657 C C . TYR A 1 82 ? 17.077 -0.334 -11.095 1.00 87.50 82 TYR A C 1
ATOM 659 O O . TYR A 1 82 ? 17.525 0.735 -11.503 1.00 87.50 82 TYR A O 1
ATOM 667 N N . SER A 1 83 ? 16.532 -1.220 -11.932 1.00 87.00 83 SER A N 1
ATOM 668 C CA . SER A 1 83 ? 16.372 -0.961 -13.369 1.00 87.00 83 SER A CA 1
ATOM 669 C C . SER A 1 83 ? 15.334 0.128 -13.632 1.00 87.00 83 SER A C 1
ATOM 671 O O . SER A 1 83 ? 15.564 0.979 -14.488 1.00 87.00 83 SER A O 1
ATOM 673 N N . ILE A 1 84 ? 14.235 0.125 -12.873 1.00 86.62 84 ILE A N 1
ATOM 674 C CA . ILE A 1 84 ? 13.175 1.138 -12.951 1.00 86.62 84 ILE A CA 1
ATOM 675 C C . ILE A 1 84 ? 13.708 2.508 -12.511 1.00 86.62 84 ILE A C 1
ATOM 677 O O . ILE A 1 84 ? 13.615 3.467 -13.271 1.00 86.62 84 ILE A O 1
ATOM 681 N N . GLU A 1 85 ? 14.340 2.596 -11.339 1.00 82.44 85 GLU A N 1
ATOM 682 C CA . GLU A 1 85 ? 14.892 3.845 -10.796 1.00 82.44 85 GLU A CA 1
ATOM 683 C C . GLU A 1 85 ? 16.051 4.400 -11.630 1.00 82.44 85 GLU A C 1
ATOM 685 O O . GLU A 1 85 ? 16.198 5.610 -11.774 1.00 82.44 85 GLU A O 1
ATOM 690 N N . SER A 1 86 ? 16.901 3.532 -12.188 1.00 83.50 86 SER A N 1
ATOM 691 C CA . SER A 1 86 ? 18.030 3.968 -13.021 1.00 83.50 86 SER A CA 1
ATOM 692 C C . SER A 1 86 ? 17.646 4.292 -14.465 1.00 83.50 86 SER A C 1
ATOM 694 O O . SER A 1 86 ? 18.505 4.751 -15.222 1.00 83.50 86 SER A O 1
ATOM 696 N N . GLY A 1 87 ? 16.405 4.001 -14.873 1.00 82.56 87 GLY A N 1
ATOM 697 C CA . GLY A 1 87 ? 15.949 4.101 -16.260 1.00 82.56 87 GLY A CA 1
ATOM 698 C C . GLY A 1 87 ? 16.624 3.111 -17.219 1.00 82.56 87 GLY A C 1
ATOM 699 O O . GLY A 1 87 ? 16.465 3.225 -18.433 1.00 82.56 87 GLY A O 1
ATOM 700 N N . ARG A 1 88 ? 17.391 2.134 -16.712 1.00 86.44 88 ARG A N 1
ATOM 701 C CA . ARG A 1 88 ? 18.083 1.114 -17.519 1.00 86.44 88 ARG A CA 1
ATOM 702 C C . ARG A 1 88 ? 17.134 -0.038 -17.836 1.00 86.44 88 ARG A C 1
ATOM 704 O O . ARG A 1 88 ? 17.266 -1.140 -17.298 1.00 86.44 88 ARG A O 1
ATOM 711 N N . LEU A 1 89 ? 16.155 0.249 -18.683 1.00 87.38 89 LEU A N 1
ATOM 712 C CA . LEU A 1 89 ? 15.118 -0.689 -19.095 1.00 87.38 89 LEU A CA 1
ATOM 713 C C . LEU A 1 89 ? 15.437 -1.278 -20.473 1.00 87.38 89 LEU A C 1
ATOM 715 O O . LEU A 1 89 ? 15.905 -0.570 -21.361 1.00 87.38 89 LEU A O 1
ATOM 719 N N . HIS A 1 90 ? 15.200 -2.582 -20.626 1.00 90.12 90 HIS A N 1
ATOM 720 C CA . HIS A 1 90 ? 15.211 -3.250 -21.924 1.00 90.12 90 HIS A CA 1
ATOM 721 C C . HIS A 1 90 ? 13.846 -3.075 -22.594 1.00 90.12 90 HIS A C 1
ATOM 723 O O . HIS A 1 90 ? 12.847 -2.881 -21.897 1.00 90.12 90 HIS A O 1
ATOM 729 N N . ASP A 1 91 ? 13.781 -3.204 -23.918 1.00 90.62 91 ASP A N 1
ATOM 730 C CA . ASP A 1 91 ? 12.526 -3.051 -24.660 1.00 90.62 91 ASP A CA 1
ATOM 731 C C . ASP A 1 91 ? 11.439 -4.022 -24.166 1.00 90.62 91 ASP A C 1
ATOM 733 O O . ASP A 1 91 ? 10.281 -3.641 -24.000 1.00 90.62 91 ASP A O 1
ATOM 737 N N . ASP A 1 92 ? 11.840 -5.239 -23.790 1.00 93.62 92 ASP A N 1
ATOM 738 C CA . ASP A 1 92 ? 10.950 -6.268 -23.236 1.00 93.62 92 ASP A CA 1
ATOM 739 C C . ASP A 1 92 ? 10.401 -5.934 -21.836 1.00 93.62 92 ASP A C 1
ATOM 741 O O . ASP A 1 92 ? 9.422 -6.534 -21.391 1.00 93.62 92 ASP A O 1
ATOM 745 N N . HIS A 1 93 ? 11.008 -4.984 -21.114 1.00 92.56 93 HIS A N 1
ATOM 746 C CA . HIS A 1 93 ? 10.522 -4.567 -19.795 1.00 92.56 93 HIS A CA 1
ATOM 747 C C . HIS A 1 93 ? 9.330 -3.617 -19.891 1.00 92.56 93 HIS A C 1
ATOM 749 O O . HIS A 1 93 ? 8.497 -3.605 -18.983 1.00 92.56 93 HIS A O 1
ATOM 755 N N . TRP A 1 94 ? 9.223 -2.829 -20.965 1.00 90.19 94 TRP A N 1
ATOM 756 C CA . TRP A 1 94 ? 8.158 -1.834 -21.096 1.00 90.19 94 TRP A CA 1
ATOM 757 C C . TRP A 1 94 ? 6.758 -2.449 -21.028 1.00 90.19 94 TRP A C 1
ATOM 759 O O . TRP A 1 94 ? 5.973 -1.977 -20.207 1.00 90.19 94 TRP A O 1
ATOM 769 N N . PRO A 1 95 ? 6.435 -3.535 -21.762 1.00 93.31 95 PRO A N 1
ATOM 770 C CA . PRO A 1 95 ? 5.127 -4.175 -21.648 1.00 93.31 95 PRO A CA 1
ATOM 771 C C . PRO A 1 95 ? 4.813 -4.653 -20.225 1.00 93.31 95 PRO A C 1
ATOM 773 O O . PRO A 1 95 ? 3.685 -4.500 -19.762 1.00 93.31 95 PRO A O 1
ATOM 776 N N . LEU A 1 96 ? 5.802 -5.192 -19.502 1.00 93.81 96 LEU A N 1
ATOM 777 C CA . LEU A 1 96 ? 5.626 -5.671 -18.126 1.00 93.81 96 LEU A CA 1
ATOM 778 C C . LEU A 1 96 ? 5.315 -4.520 -17.165 1.00 93.81 96 LEU A C 1
ATOM 780 O O . LEU A 1 96 ? 4.399 -4.619 -16.348 1.00 93.81 96 LEU A O 1
ATOM 784 N N . ILE A 1 97 ? 6.059 -3.420 -17.287 1.00 90.62 97 ILE A N 1
ATOM 785 C CA . ILE A 1 97 ? 5.878 -2.218 -16.469 1.00 90.62 97 ILE A CA 1
ATOM 786 C C . ILE A 1 97 ? 4.531 -1.566 -16.775 1.00 90.62 97 ILE A C 1
ATOM 788 O O . ILE A 1 97 ? 3.780 -1.266 -15.850 1.00 90.62 97 ILE A O 1
ATOM 792 N N . THR A 1 98 ? 4.191 -1.387 -18.052 1.00 89.94 98 THR A N 1
ATOM 793 C CA . THR A 1 98 ? 2.921 -0.776 -18.457 1.00 89.94 98 THR A CA 1
ATOM 794 C C . THR A 1 98 ? 1.726 -1.619 -18.012 1.00 89.94 98 THR A C 1
ATOM 796 O O . THR A 1 98 ? 0.776 -1.067 -17.461 1.00 89.94 98 THR A O 1
ATOM 799 N N . ASN A 1 99 ? 1.781 -2.948 -18.154 1.00 93.12 99 ASN A N 1
ATOM 800 C CA . ASN A 1 99 ? 0.722 -3.837 -17.665 1.00 93.12 99 ASN A CA 1
ATOM 801 C C . ASN A 1 99 ? 0.563 -3.753 -16.141 1.00 93.12 99 ASN A C 1
ATOM 803 O O . ASN A 1 99 ? -0.560 -3.668 -15.641 1.00 93.12 99 ASN A O 1
ATOM 807 N N . ALA A 1 100 ? 1.677 -3.739 -15.401 1.00 91.69 100 ALA A N 1
ATOM 808 C CA . ALA A 1 100 ? 1.663 -3.582 -13.950 1.00 91.69 100 ALA A CA 1
ATOM 809 C C . ALA A 1 100 ? 1.064 -2.234 -13.527 1.00 91.69 100 ALA A C 1
ATOM 811 O O . ALA A 1 100 ? 0.230 -2.193 -12.624 1.00 91.69 100 ALA A O 1
ATOM 812 N N . MET A 1 101 ? 1.443 -1.145 -14.201 1.00 88.38 101 MET A N 1
ATOM 813 C CA . MET A 1 101 ? 0.880 0.184 -13.964 1.00 88.38 101 MET A CA 1
ATOM 814 C C . MET A 1 101 ? -0.629 0.196 -14.186 1.00 88.38 101 MET A C 1
ATOM 816 O O . MET A 1 101 ? -1.355 0.617 -13.294 1.00 88.38 101 MET A O 1
ATOM 820 N N . THR A 1 102 ? -1.118 -0.294 -15.329 1.00 88.12 102 THR A N 1
ATOM 821 C CA . THR A 1 102 ? -2.563 -0.345 -15.602 1.00 88.12 102 THR A CA 1
ATOM 822 C C . THR A 1 102 ? -3.293 -1.149 -14.531 1.00 88.12 102 THR A C 1
ATOM 824 O O . THR A 1 102 ? -4.233 -0.644 -13.925 1.00 88.12 102 THR A O 1
ATOM 827 N N . SER A 1 103 ? -2.789 -2.344 -14.205 1.00 89.00 103 SER A N 1
ATOM 828 C CA . SER A 1 103 ? -3.387 -3.198 -13.175 1.00 89.00 103 SER A CA 1
ATOM 829 C C . SER A 1 103 ? -3.462 -2.526 -11.804 1.00 89.00 103 SER A C 1
ATOM 831 O O . SER A 1 103 ? -4.406 -2.792 -11.062 1.00 89.00 103 SER A O 1
ATOM 833 N N . LEU A 1 104 ? -2.467 -1.711 -11.446 1.00 88.56 104 LEU A N 1
ATOM 834 C CA . LEU A 1 104 ? -2.407 -1.006 -10.168 1.00 88.56 104 LEU A CA 1
ATOM 835 C C . LEU A 1 104 ? -3.239 0.290 -10.172 1.00 88.56 104 LEU A C 1
ATOM 837 O O . LEU A 1 104 ? -3.856 0.607 -9.161 1.00 88.56 104 LEU A O 1
ATOM 841 N N . MET A 1 105 ? -3.313 1.014 -11.294 1.00 86.25 105 MET A N 1
ATOM 842 C CA . MET A 1 105 ? -4.151 2.216 -11.450 1.00 86.25 105 MET A CA 1
ATOM 843 C C . MET A 1 105 ? -5.655 1.917 -11.412 1.00 86.25 105 MET A C 1
ATOM 845 O O . MET A 1 105 ? -6.452 2.814 -11.103 1.00 86.25 105 MET A O 1
ATOM 849 N N . ASP A 1 106 ? -6.040 0.687 -11.746 1.00 86.62 106 ASP A N 1
ATOM 850 C CA . ASP A 1 106 ? -7.416 0.199 -11.644 1.00 86.62 106 ASP A CA 1
ATOM 851 C C . ASP A 1 106 ? -7.823 -0.108 -10.194 1.00 86.62 106 ASP A C 1
ATOM 853 O O . ASP A 1 106 ? -9.015 -0.156 -9.893 1.00 86.62 106 ASP A O 1
ATOM 857 N N . GLN A 1 107 ? -6.860 -0.257 -9.276 1.00 87.31 107 GLN A N 1
ATOM 858 C CA . GLN A 1 107 ? -7.138 -0.508 -7.862 1.00 87.31 107 GLN A CA 1
ATOM 859 C C . GLN A 1 107 ? -7.544 0.780 -7.141 1.00 87.31 107 GLN A C 1
ATOM 861 O O . GLN A 1 107 ? -6.925 1.835 -7.308 1.00 87.31 107 GLN A O 1
ATOM 866 N N . HIS A 1 108 ? -8.544 0.686 -6.264 1.00 86.69 108 HIS A N 1
ATOM 867 C CA . HIS A 1 108 ? -8.955 1.801 -5.413 1.00 86.69 108 HIS A CA 1
ATOM 868 C C . HIS A 1 108 ? -8.151 1.809 -4.107 1.00 86.69 108 HIS A C 1
ATOM 870 O O . HIS A 1 108 ? -8.624 1.379 -3.055 1.00 86.69 108 HIS A O 1
ATOM 876 N N . VAL A 1 109 ? -6.899 2.268 -4.194 1.00 89.06 109 VAL A N 1
ATOM 877 C CA . VAL A 1 109 ? -5.986 2.362 -3.047 1.00 89.06 109 VAL A CA 1
ATOM 878 C C . VAL A 1 109 ? -5.831 3.810 -2.610 1.00 89.06 109 VAL A C 1
ATOM 880 O O . VAL A 1 109 ? -5.436 4.664 -3.408 1.00 89.06 109 VAL A O 1
ATOM 883 N N . LEU A 1 110 ? -6.103 4.058 -1.333 1.00 88.38 110 LEU A N 1
ATOM 884 C CA . LEU A 1 110 ? -5.933 5.343 -0.666 1.00 88.38 110 LEU A CA 1
ATOM 885 C C . LEU A 1 110 ? -4.750 5.264 0.294 1.00 88.38 110 LEU A C 1
ATOM 887 O O . LEU A 1 110 ? -4.614 4.300 1.042 1.00 88.38 110 LEU A O 1
ATOM 891 N N . PHE A 1 111 ? -3.910 6.288 0.295 1.00 87.25 111 PHE A N 1
ATOM 892 C CA . PHE A 1 111 ? -2.790 6.401 1.220 1.00 87.25 111 PHE A CA 1
ATOM 893 C C . PHE A 1 111 ? -3.066 7.465 2.266 1.00 87.25 111 PHE A C 1
ATOM 895 O O . PHE A 1 111 ? -3.522 8.553 1.923 1.00 87.25 111 PHE A O 1
ATOM 902 N N . ASP A 1 112 ? -2.710 7.173 3.511 1.00 85.94 112 ASP A N 1
ATOM 903 C CA . ASP A 1 112 ? -2.525 8.167 4.560 1.00 85.94 112 ASP A CA 1
ATOM 904 C C . ASP A 1 112 ? -1.073 8.106 5.031 1.00 85.94 112 ASP A C 1
ATOM 906 O O . ASP A 1 112 ? -0.645 7.138 5.668 1.00 85.94 112 ASP A O 1
ATOM 910 N N . ALA A 1 113 ? -0.304 9.117 4.632 1.00 80.75 113 ALA A N 1
ATOM 911 C CA . ALA A 1 113 ? 1.123 9.214 4.917 1.00 80.75 113 ALA A CA 1
ATOM 912 C C . ALA A 1 113 ? 1.453 10.327 5.913 1.00 80.75 113 ALA A C 1
ATOM 914 O O . ALA A 1 113 ? 2.633 10.613 6.155 1.00 80.75 113 ALA A O 1
ATOM 915 N N . ASP A 1 114 ? 0.438 10.972 6.487 1.00 76.75 114 ASP A N 1
ATOM 916 C CA . ASP A 1 114 ? 0.679 12.051 7.429 1.00 76.75 114 ASP A CA 1
ATOM 917 C C . ASP A 1 114 ? 1.311 11.527 8.719 1.00 76.75 114 ASP A C 1
ATOM 919 O O . ASP A 1 114 ? 0.854 10.526 9.273 1.00 76.75 114 ASP A O 1
ATOM 923 N N . PRO A 1 115 ? 2.351 12.212 9.228 1.00 70.50 115 PRO A N 1
ATOM 924 C CA . PRO A 1 115 ? 2.880 11.924 10.546 1.00 70.50 115 PRO A CA 1
ATOM 925 C C . PRO A 1 115 ? 1.835 12.300 11.596 1.00 70.50 115 PRO A C 1
ATOM 927 O O . PRO A 1 115 ? 1.487 13.471 11.746 1.00 70.50 115 PRO A O 1
ATOM 930 N N . GLU A 1 116 ? 1.349 11.313 12.335 1.00 66.12 116 GLU A N 1
ATOM 931 C CA . GLU A 1 116 ? 0.678 11.549 13.610 1.00 66.12 116 GLU A CA 1
ATOM 932 C C . GLU A 1 116 ? 1.672 11.353 14.740 1.00 66.12 116 GLU A C 1
ATOM 934 O O . GLU A 1 116 ? 2.631 10.609 14.587 1.00 66.12 116 GLU A O 1
ATOM 939 N N . LEU A 1 117 ? 1.486 12.072 15.844 1.00 66.19 117 LEU A N 1
ATOM 940 C CA . LEU A 1 117 ? 2.489 12.138 16.909 1.00 66.19 117 LEU A CA 1
ATOM 941 C C . LEU A 1 117 ? 2.052 11.416 18.190 1.00 66.19 117 LEU A C 1
ATOM 943 O O . LEU A 1 117 ? 2.901 11.148 19.028 1.00 66.19 117 LEU A O 1
ATOM 947 N N . ASP A 1 118 ? 0.767 11.076 18.346 1.00 76.44 118 ASP A N 1
ATOM 948 C CA . ASP A 1 118 ? 0.230 10.449 19.560 1.00 76.44 118 ASP A CA 1
ATOM 949 C C . ASP A 1 118 ? -0.829 9.365 19.267 1.00 76.44 118 ASP A C 1
ATOM 951 O O . ASP A 1 118 ? -1.473 9.364 18.212 1.00 76.44 118 ASP A O 1
ATOM 955 N N . LEU A 1 119 ? -1.009 8.440 20.220 1.00 80.31 119 LEU A N 1
ATOM 956 C CA . LEU A 1 119 ? -1.876 7.258 20.093 1.00 80.31 119 LEU A CA 1
ATOM 957 C C . LEU A 1 119 ? -3.366 7.599 19.916 1.00 80.31 119 LEU A C 1
ATOM 959 O O . LEU A 1 119 ? -4.083 6.904 19.195 1.00 80.31 119 LEU A O 1
ATOM 963 N N . GLU A 1 120 ? -3.849 8.662 20.559 1.00 82.75 120 GLU A N 1
ATOM 964 C CA . GLU A 1 120 ? -5.261 9.050 20.508 1.00 82.75 120 GLU A CA 1
ATOM 965 C C . GLU A 1 120 ? -5.600 9.694 19.157 1.00 82.75 120 GLU A C 1
ATOM 967 O O . GLU A 1 120 ? -6.643 9.418 18.560 1.00 82.75 120 GLU A O 1
ATOM 972 N N . SER A 1 121 ? -4.705 10.526 18.627 1.00 80.25 121 SER A N 1
ATOM 973 C CA . SER A 1 121 ? -4.812 11.051 17.263 1.00 80.25 121 SER A CA 1
ATOM 974 C C . SER A 1 121 ? -4.776 9.919 16.233 1.00 80.25 121 SER A C 1
ATOM 976 O O . SER A 1 121 ? -5.707 9.825 15.430 1.00 80.25 121 SER A O 1
ATOM 978 N N . PHE A 1 122 ? -3.829 8.984 16.378 1.00 80.81 122 PHE A N 1
ATOM 979 C CA . PHE A 1 122 ? -3.749 7.748 15.592 1.00 80.81 122 PHE A CA 1
ATOM 980 C C . PHE A 1 122 ? -5.062 6.968 15.552 1.00 80.81 122 PHE A C 1
ATOM 982 O O . PHE A 1 122 ? -5.616 6.684 14.483 1.00 80.81 122 PHE A O 1
ATOM 989 N N . ARG A 1 123 ? -5.626 6.686 16.726 1.00 83.75 123 ARG A N 1
ATOM 990 C CA . ARG A 1 123 ? -6.905 5.989 16.844 1.00 83.75 123 ARG A CA 1
ATOM 991 C C . ARG A 1 123 ? -8.025 6.746 16.132 1.00 83.75 123 ARG A C 1
ATOM 993 O O . ARG A 1 123 ? -8.741 6.168 15.312 1.00 83.75 123 ARG A O 1
ATOM 1000 N N . ARG A 1 124 ? -8.184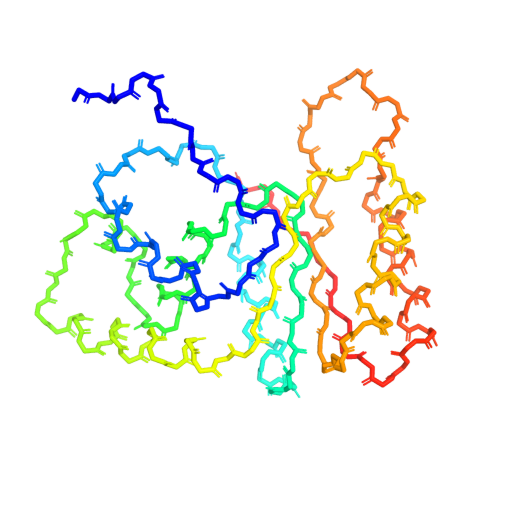 8.040 16.427 1.00 85.06 124 ARG A N 1
ATOM 1001 C CA . ARG A 1 124 ? -9.246 8.875 15.843 1.00 85.06 124 ARG A CA 1
ATOM 1002 C C . ARG A 1 124 ? -9.138 8.949 14.328 1.00 85.06 124 ARG A C 1
ATOM 1004 O O . ARG A 1 124 ? -10.165 8.959 13.649 1.00 85.06 124 ARG A O 1
ATOM 1011 N N . ARG A 1 125 ? -7.924 8.991 13.785 1.00 83.31 125 ARG A N 1
ATOM 1012 C CA . ARG A 1 125 ? -7.701 9.061 12.343 1.00 83.31 125 ARG A CA 1
ATOM 1013 C C . ARG A 1 125 ? -8.047 7.763 11.639 1.00 83.31 125 ARG A C 1
ATOM 1015 O O . ARG A 1 125 ? -8.727 7.813 10.613 1.00 83.31 125 ARG A O 1
ATOM 1022 N N . ILE A 1 126 ? -7.695 6.617 12.216 1.00 82.75 126 ILE A N 1
ATOM 1023 C CA . ILE A 1 126 ? -8.144 5.333 11.676 1.00 82.75 126 ILE A CA 1
ATOM 1024 C C . ILE A 1 126 ? -9.668 5.223 11.756 1.00 82.75 126 ILE A C 1
ATOM 1026 O O . ILE A 1 126 ? -10.308 4.958 10.745 1.00 82.75 126 ILE A O 1
ATOM 1030 N N . GLU A 1 127 ? -10.288 5.505 12.905 1.00 83.69 127 GLU A N 1
ATOM 1031 C CA . GLU A 1 127 ? -11.755 5.457 13.032 1.00 83.69 127 GLU A CA 1
ATOM 1032 C C . GLU A 1 127 ? -12.460 6.397 12.031 1.00 83.69 127 GLU A C 1
ATOM 1034 O O . GLU A 1 127 ? -13.517 6.076 11.476 1.00 83.69 127 GLU A O 1
ATOM 1039 N N . LYS A 1 128 ? -11.848 7.544 11.733 1.00 84.38 128 LYS A N 1
ATOM 1040 C CA . LYS A 1 128 ? -12.311 8.480 10.706 1.00 84.38 128 LYS A CA 1
ATOM 1041 C C . LYS A 1 128 ? -12.216 7.899 9.292 1.00 84.38 128 LYS A C 1
ATOM 1043 O O . LYS A 1 128 ? -13.137 8.115 8.513 1.00 84.38 128 LYS A O 1
ATOM 1048 N N . TRP A 1 129 ? -11.167 7.152 8.953 1.00 84.44 129 TRP A N 1
ATOM 1049 C CA . TRP A 1 129 ? -11.101 6.419 7.682 1.00 84.44 129 TRP A CA 1
ATOM 1050 C C . TRP A 1 129 ? -12.190 5.357 7.581 1.00 84.44 129 TRP A C 1
ATOM 1052 O O . TRP A 1 129 ? -12.940 5.325 6.608 1.00 84.44 129 TRP A O 1
ATOM 1062 N N . LEU A 1 130 ? -12.319 4.549 8.632 1.00 79.81 130 LEU A N 1
ATOM 1063 C CA . LEU A 1 130 ? -13.272 3.443 8.709 1.00 79.81 130 LEU A CA 1
ATOM 1064 C C . LEU A 1 130 ? -14.741 3.891 8.658 1.00 79.81 130 LEU A C 1
ATOM 1066 O O . LEU A 1 130 ? -15.611 3.099 8.313 1.00 79.81 130 LEU A O 1
ATOM 1070 N N . SER A 1 131 ? -15.031 5.144 9.021 1.00 79.56 131 SER A N 1
ATOM 1071 C CA . SER A 1 131 ? -16.386 5.715 8.988 1.00 79.56 131 SER A CA 1
ATOM 1072 C C . SER A 1 131 ? -16.729 6.457 7.696 1.00 79.56 131 SER A C 1
ATOM 1074 O O . SER A 1 131 ? -17.909 6.675 7.429 1.00 79.56 131 SER A O 1
ATOM 1076 N N . ARG A 1 132 ? -15.730 6.877 6.913 1.00 76.56 132 ARG A N 1
ATOM 1077 C CA . ARG A 1 132 ? -15.928 7.669 5.688 1.00 76.56 132 ARG A CA 1
ATOM 1078 C C . ARG A 1 132 ? -16.057 6.817 4.440 1.00 76.56 132 ARG A C 1
ATOM 1080 O O . ARG A 1 132 ? -16.830 7.161 3.556 1.00 76.56 132 ARG A O 1
ATOM 1087 N N . GLU A 1 133 ? -15.292 5.738 4.385 1.00 71.12 133 GLU A N 1
ATOM 1088 C CA . GLU A 1 133 ? -15.144 4.917 3.194 1.00 71.12 133 GLU A CA 1
ATOM 1089 C C . GLU A 1 133 ? -15.708 3.519 3.440 1.00 71.12 133 GLU A C 1
ATOM 1091 O O . GLU A 1 133 ? -15.557 2.946 4.522 1.00 71.12 133 GLU A O 1
ATOM 1096 N N . GLN A 1 134 ? -16.331 2.935 2.417 1.00 75.00 134 GLN A N 1
ATOM 1097 C CA . GLN A 1 134 ? -16.713 1.527 2.454 1.00 75.00 134 GLN A CA 1
ATOM 1098 C C . GLN A 1 134 ? -15.482 0.686 2.100 1.00 75.00 134 GLN A C 1
ATOM 1100 O O . GLN A 1 134 ? -15.205 0.410 0.936 1.00 75.00 134 GLN A O 1
ATOM 1105 N N . LEU A 1 135 ? -14.685 0.375 3.123 1.00 81.81 135 LEU A N 1
ATOM 1106 C CA . LEU A 1 135 ? -13.397 -0.296 2.967 1.00 81.81 135 LEU A CA 1
ATOM 1107 C C . LEU A 1 135 ? -13.548 -1.815 2.981 1.00 81.81 135 LEU A C 1
ATOM 1109 O O . LEU A 1 135 ? -14.234 -2.374 3.837 1.00 81.81 135 LEU A O 1
ATOM 1113 N N . GLY A 1 136 ? -12.844 -2.471 2.061 1.00 84.25 136 GLY A N 1
ATOM 1114 C CA . GLY A 1 136 ? -12.679 -3.921 2.052 1.00 84.25 136 GLY A CA 1
ATOM 1115 C C . GLY A 1 136 ? -11.449 -4.386 2.824 1.00 84.25 136 GLY A C 1
ATOM 1116 O O . GLY A 1 136 ? -11.463 -5.443 3.470 1.00 84.25 136 GLY A O 1
ATOM 1117 N N . ALA A 1 137 ? -10.395 -3.569 2.815 1.00 88.94 137 ALA A N 1
ATOM 1118 C CA . ALA A 1 137 ? -9.172 -3.835 3.552 1.00 88.94 137 ALA A CA 1
ATOM 1119 C C . ALA A 1 137 ? -8.537 -2.562 4.124 1.00 88.94 137 ALA A C 1
ATOM 1121 O O . ALA A 1 137 ? -8.673 -1.460 3.590 1.00 88.94 137 ALA A O 1
ATOM 1122 N N . PHE A 1 138 ? -7.817 -2.737 5.229 1.00 89.81 138 PHE A N 1
ATOM 1123 C CA . PHE A 1 138 ? -7.031 -1.688 5.865 1.00 89.81 138 PHE A CA 1
ATOM 1124 C C . PHE A 1 138 ? -5.648 -2.238 6.196 1.00 89.81 138 PHE A C 1
ATOM 1126 O O . PHE A 1 138 ? -5.515 -3.204 6.953 1.00 89.81 138 PHE A O 1
ATOM 1133 N N . VAL A 1 139 ? -4.624 -1.633 5.607 1.00 90.94 139 VAL A N 1
ATOM 1134 C CA . VAL A 1 139 ? -3.223 -2.000 5.793 1.00 90.94 139 VAL A CA 1
ATOM 1135 C C . VAL A 1 139 ? -2.574 -0.968 6.698 1.00 90.94 139 VAL A C 1
ATOM 1137 O O . VAL A 1 139 ? -2.568 0.221 6.388 1.00 90.94 139 VAL A O 1
ATOM 1140 N N . LEU A 1 140 ? -2.023 -1.432 7.813 1.00 89.06 140 LEU A N 1
ATOM 1141 C CA . LEU A 1 140 ? -1.409 -0.593 8.828 1.00 89.06 140 LEU A CA 1
ATOM 1142 C C . LEU A 1 140 ? 0.086 -0.898 8.953 1.00 89.06 140 LEU A C 1
ATOM 1144 O O . LEU A 1 140 ? 0.473 -2.011 9.312 1.00 89.06 140 LEU A O 1
ATOM 1148 N N . ASP A 1 141 ? 0.916 0.111 8.703 1.00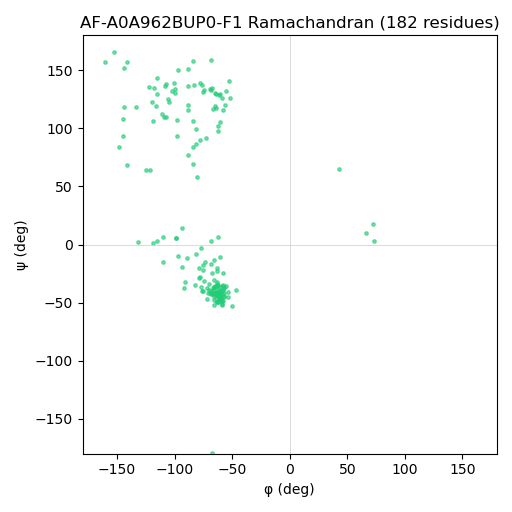 85.31 141 ASP A N 1
ATOM 1149 C CA . ASP A 1 141 ? 2.346 0.064 8.992 1.00 85.31 141 ASP A CA 1
ATOM 1150 C C . ASP A 1 141 ? 2.596 0.434 10.460 1.00 85.31 141 ASP A C 1
ATOM 1152 O O . ASP A 1 141 ? 2.486 1.598 10.848 1.00 85.31 141 ASP A O 1
ATOM 1156 N N . CYS A 1 142 ? 2.933 -0.562 11.282 1.00 78.75 142 CYS A N 1
ATOM 1157 C CA . CYS A 1 142 ? 3.297 -0.366 12.686 1.00 78.75 142 CYS A CA 1
ATOM 1158 C C . CYS A 1 142 ? 4.811 -0.224 12.892 1.00 78.75 142 CYS A C 1
ATOM 1160 O O . CYS A 1 142 ? 5.296 -0.336 14.020 1.00 78.75 142 CYS A O 1
ATOM 1162 N N . SER A 1 143 ? 5.578 0.003 11.818 1.00 73.00 143 SER A N 1
ATOM 1163 C CA . SER A 1 143 ? 7.009 0.269 11.934 1.00 73.00 143 SER A CA 1
ATOM 1164 C C . SER A 1 143 ? 7.227 1.511 12.799 1.00 73.00 143 SER A C 1
ATOM 1166 O O . SER A 1 143 ? 6.675 2.571 12.488 1.00 73.00 143 SER A O 1
ATOM 1168 N N . PRO A 1 144 ? 8.046 1.418 13.860 1.00 60.66 144 PRO A N 1
ATOM 1169 C CA . PRO A 1 144 ? 8.308 2.558 14.717 1.00 60.66 144 PRO A CA 1
ATOM 1170 C C . PRO A 1 144 ? 8.963 3.655 13.880 1.00 60.66 144 PRO A C 1
ATOM 1172 O O . PRO A 1 144 ? 9.946 3.418 13.165 1.00 60.66 144 PRO A O 1
ATOM 1175 N N . TRP A 1 145 ? 8.403 4.860 13.955 1.00 64.38 145 TRP A N 1
ATOM 1176 C CA . TRP A 1 145 ? 9.004 6.050 13.370 1.00 64.38 145 TRP A CA 1
ATOM 1177 C C . TRP A 1 145 ? 10.394 6.208 14.006 1.00 64.38 145 TRP A C 1
ATOM 1179 O O . TRP A 1 145 ? 10.530 6.273 15.222 1.00 64.38 145 TRP A O 1
ATOM 1189 N N . MET A 1 146 ? 11.460 6.105 13.214 1.00 51.88 146 MET A N 1
ATOM 1190 C CA . MET A 1 146 ? 12.814 5.954 13.753 1.00 51.88 146 MET A CA 1
ATOM 1191 C C . MET A 1 146 ? 13.279 7.178 14.560 1.00 51.88 146 MET A C 1
ATOM 1193 O O . MET A 1 146 ? 13.288 8.277 14.019 1.00 51.88 146 MET A O 1
ATOM 1197 N N . GLU A 1 147 ? 13.773 6.935 15.783 1.00 44.31 147 GLU A N 1
ATOM 1198 C CA . GLU A 1 147 ? 14.791 7.723 16.510 1.00 44.31 147 GLU A CA 1
ATOM 1199 C C . GLU A 1 147 ? 14.641 9.253 16.448 1.00 44.31 147 GLU A C 1
ATOM 1201 O O . GLU A 1 147 ? 15.530 9.962 15.983 1.00 44.31 147 GLU A O 1
ATOM 1206 N N . VAL A 1 148 ? 13.564 9.786 17.019 1.00 44.69 148 VAL A N 1
ATOM 1207 C CA . VAL A 1 148 ? 13.686 11.065 17.730 1.00 44.69 148 VAL A CA 1
ATOM 1208 C C . VAL A 1 148 ? 13.828 10.692 19.196 1.00 44.69 148 VAL A C 1
ATOM 1210 O O . VAL A 1 148 ? 12.848 10.426 19.881 1.00 44.69 148 VAL A O 1
ATOM 1213 N N . ALA A 1 149 ? 15.077 10.568 19.640 1.00 40.62 149 ALA A N 1
ATOM 1214 C CA . ALA A 1 149 ? 15.472 10.081 20.962 1.00 40.62 149 ALA A CA 1
ATOM 1215 C C . ALA A 1 149 ? 14.987 10.948 22.147 1.00 40.62 149 ALA A C 1
ATOM 1217 O O . ALA A 1 149 ? 15.357 10.656 23.278 1.00 40.62 149 ALA A O 1
ATOM 1218 N N . ASP A 1 150 ? 14.153 11.965 21.904 1.00 47.41 150 ASP A N 1
ATOM 1219 C CA . ASP A 1 150 ? 13.766 12.975 22.892 1.00 47.41 150 ASP A CA 1
ATOM 1220 C C . ASP A 1 150 ? 12.248 13.252 22.982 1.00 47.41 150 ASP A C 1
ATOM 1222 O O . ASP A 1 150 ? 11.848 14.097 23.781 1.00 47.41 150 ASP A O 1
ATOM 1226 N N . GLU A 1 151 ? 11.372 12.560 22.233 1.00 50.59 151 GLU A N 1
ATOM 1227 C CA . GLU A 1 151 ? 9.913 12.775 22.345 1.00 50.59 151 GLU A CA 1
ATOM 1228 C C . GLU A 1 151 ? 9.175 11.595 23.001 1.00 50.59 151 GLU A C 1
ATOM 1230 O O . GLU A 1 151 ? 8.990 10.528 22.423 1.00 50.59 151 GLU A O 1
ATOM 1235 N N . THR A 1 152 ? 8.701 11.824 24.228 1.00 55.25 152 THR A N 1
ATOM 1236 C CA . THR A 1 152 ? 8.044 10.866 25.139 1.00 55.25 152 THR A CA 1
ATOM 1237 C C . THR A 1 152 ? 6.647 10.383 24.698 1.00 55.25 152 THR A C 1
ATOM 1239 O O . THR A 1 152 ? 6.009 9.649 25.444 1.00 55.25 152 THR A O 1
ATOM 1242 N N . ASN A 1 153 ? 6.140 10.782 23.525 1.00 61.91 153 ASN A N 1
ATOM 1243 C CA . ASN A 1 153 ? 4.717 10.630 23.170 1.00 61.91 153 ASN A CA 1
ATOM 1244 C C . ASN A 1 153 ? 4.414 9.751 21.942 1.00 61.91 153 ASN A C 1
ATOM 1246 O O . ASN A 1 153 ? 3.241 9.600 21.598 1.00 61.91 153 ASN A O 1
ATOM 1250 N N . LEU A 1 154 ? 5.419 9.153 21.291 1.00 67.00 154 LEU A N 1
ATOM 1251 C CA . LEU A 1 154 ? 5.168 8.279 20.139 1.00 67.00 154 LEU A CA 1
ATOM 1252 C C . LEU A 1 154 ? 4.629 6.906 20.593 1.00 67.00 154 LEU A C 1
ATOM 1254 O O . LEU A 1 154 ? 5.177 6.327 21.535 1.00 67.00 154 LEU A O 1
ATOM 1258 N N . PRO A 1 155 ? 3.611 6.347 19.914 1.00 70.38 155 PRO A N 1
ATOM 1259 C CA . PRO A 1 155 ? 3.074 5.038 20.245 1.00 70.38 155 PRO A CA 1
ATOM 1260 C C . PRO A 1 155 ? 4.077 3.927 19.914 1.00 70.38 155 PRO A C 1
ATOM 1262 O O . PRO A 1 155 ? 4.670 3.871 18.833 1.00 70.38 155 PRO A O 1
ATOM 1265 N N . SER A 1 156 ? 4.251 3.005 20.854 1.00 78.75 156 SER A N 1
ATOM 1266 C CA . SER A 1 156 ? 5.031 1.787 20.672 1.00 78.75 156 SER A CA 1
ATOM 1267 C C . SER A 1 156 ? 4.353 0.826 19.688 1.00 78.75 156 SER A C 1
ATOM 1269 O O . SER A 1 156 ? 3.136 0.846 19.496 1.00 78.75 156 SER A O 1
ATOM 1271 N N . ILE A 1 157 ? 5.130 -0.098 19.108 1.00 80.12 157 ILE A N 1
ATOM 1272 C CA . ILE A 1 157 ? 4.594 -1.152 18.224 1.00 80.12 157 ILE A CA 1
ATOM 1273 C C . ILE A 1 157 ? 3.466 -1.923 18.926 1.00 80.12 157 ILE A C 1
ATOM 1275 O O . ILE A 1 157 ? 2.453 -2.229 18.305 1.00 80.12 157 ILE A O 1
ATOM 1279 N N . SER A 1 158 ? 3.621 -2.223 20.221 1.00 82.50 158 SER A N 1
ATOM 1280 C CA . SER A 1 158 ? 2.617 -2.972 20.982 1.00 82.50 158 SER A CA 1
ATOM 1281 C C . SER A 1 158 ? 1.296 -2.214 21.088 1.00 82.50 158 SER A C 1
ATOM 1283 O O . SER A 1 158 ? 0.248 -2.815 20.876 1.00 82.50 158 SER A O 1
ATOM 1285 N N . GLU A 1 159 ? 1.337 -0.909 21.361 1.00 83.69 159 GLU A N 1
ATOM 1286 C CA . GLU A 1 159 ? 0.135 -0.067 21.452 1.00 83.69 159 GLU A CA 1
ATOM 1287 C C . GLU A 1 159 ? -0.567 0.049 20.095 1.00 83.69 159 GLU A C 1
ATOM 1289 O O . GLU A 1 159 ? -1.786 -0.090 20.004 1.00 83.69 159 GLU A O 1
ATOM 1294 N N . VAL A 1 160 ? 0.198 0.218 19.012 1.00 82.31 160 VAL A N 1
ATOM 1295 C CA . VAL A 1 160 ? -0.354 0.234 17.648 1.00 82.31 160 VAL A CA 1
ATOM 1296 C C . VAL A 1 160 ? -1.031 -1.100 17.311 1.00 82.31 160 VAL A C 1
ATOM 1298 O O . VAL A 1 160 ? -2.124 -1.123 16.741 1.00 82.31 160 VAL A O 1
ATOM 1301 N N . MET A 1 161 ? -0.414 -2.223 17.685 1.00 83.62 161 MET A N 1
ATOM 1302 C CA . MET A 1 161 ? -0.975 -3.558 17.461 1.00 83.62 161 MET A CA 1
ATOM 1303 C C . MET A 1 161 ? -2.202 -3.840 18.335 1.00 83.62 161 MET A C 1
ATOM 1305 O O . MET A 1 161 ? -3.127 -4.518 17.883 1.00 83.62 161 MET A O 1
ATOM 1309 N N . GLU A 1 162 ? -2.246 -3.309 19.557 1.00 88.75 162 GLU A N 1
ATOM 1310 C CA . GLU A 1 162 ? -3.424 -3.372 20.422 1.00 88.75 162 GLU A CA 1
ATOM 1311 C C . GLU A 1 162 ? -4.601 -2.629 19.787 1.00 88.75 162 GLU A C 1
ATOM 1313 O O . GLU A 1 162 ? -5.665 -3.225 19.597 1.00 88.75 162 GLU A O 1
ATOM 1318 N N . VAL A 1 163 ? -4.383 -1.388 19.333 1.00 85.75 163 VAL A N 1
ATOM 1319 C CA . VAL A 1 163 ? -5.391 -0.613 18.592 1.00 85.75 163 VAL A CA 1
ATOM 1320 C C . VAL A 1 163 ? -5.853 -1.372 17.348 1.00 85.75 163 VAL A C 1
ATOM 1322 O O . VAL A 1 163 ? -7.055 -1.495 17.115 1.00 85.75 163 VAL A O 1
ATOM 1325 N N . ALA A 1 164 ? -4.939 -1.961 16.571 1.00 86.00 164 ALA A N 1
ATOM 1326 C CA . ALA A 1 164 ? -5.305 -2.777 15.413 1.00 86.00 164 ALA A CA 1
ATOM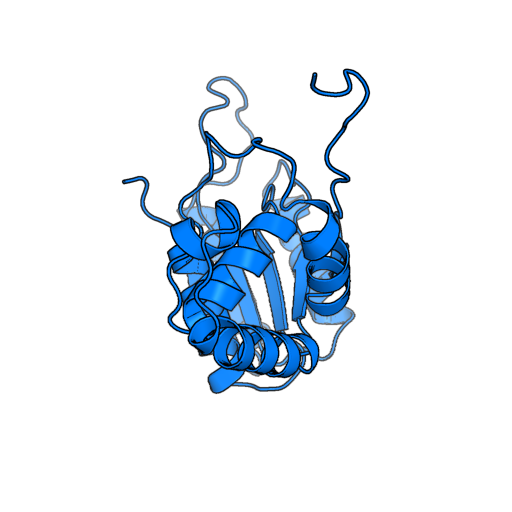 1327 C C . ALA A 1 164 ? -6.199 -3.974 15.797 1.00 86.00 164 ALA A C 1
ATOM 1329 O O . ALA A 1 164 ? -7.167 -4.287 15.097 1.00 86.00 164 ALA A O 1
ATOM 1330 N N . GLY A 1 165 ? -5.912 -4.627 16.927 1.00 87.88 165 GLY A N 1
ATOM 1331 C CA . GLY A 1 165 ? -6.721 -5.714 17.473 1.00 87.88 165 GLY A CA 1
ATOM 1332 C C . GLY A 1 165 ? -8.117 -5.267 17.914 1.00 87.88 165 GLY A C 1
ATOM 1333 O O . GLY A 1 165 ? -9.102 -5.954 17.634 1.00 87.88 165 GLY A O 1
ATOM 1334 N N . GLU A 1 166 ? -8.230 -4.111 18.568 1.00 89.56 166 GLU A N 1
ATOM 1335 C CA . GLU A 1 166 ? -9.517 -3.515 18.942 1.00 89.56 166 GLU A CA 1
ATOM 1336 C C . GLU A 1 166 ? -10.354 -3.138 17.722 1.00 89.56 166 GLU A C 1
ATOM 1338 O O . GLU A 1 166 ? -11.545 -3.454 17.658 1.00 89.56 166 GLU A O 1
ATOM 1343 N N . LEU A 1 167 ? -9.728 -2.521 16.721 1.00 85.56 167 LEU A N 1
ATOM 1344 C CA . LEU A 1 167 ? -10.377 -2.180 15.462 1.00 85.56 167 LEU A CA 1
ATOM 1345 C C . LEU A 1 167 ? -10.864 -3.437 14.742 1.00 85.56 167 LEU A C 1
ATOM 1347 O O . LEU A 1 167 ? -12.000 -3.469 14.281 1.00 85.56 167 LEU A O 1
ATOM 1351 N N . LYS A 1 168 ? -10.071 -4.513 14.724 1.00 87.31 168 LYS A N 1
ATOM 1352 C CA . LYS A 1 168 ? -10.479 -5.786 14.112 1.00 87.31 168 LYS A CA 1
ATOM 1353 C C . LYS A 1 168 ? -11.688 -6.410 14.812 1.00 87.31 168 LYS A C 1
ATOM 1355 O O . LYS A 1 168 ? -12.531 -7.010 14.152 1.00 87.31 168 LYS A O 1
ATOM 1360 N N . LYS A 1 169 ? -11.810 -6.246 16.135 1.00 88.69 169 LYS A N 1
ATOM 1361 C CA . LYS A 1 169 ? -13.004 -6.664 16.893 1.00 88.69 169 LYS A CA 1
ATOM 1362 C C . LYS A 1 169 ? -14.217 -5.782 16.591 1.00 88.69 169 LYS A C 1
ATOM 1364 O O . LYS A 1 169 ? -15.329 -6.293 16.521 1.00 88.69 169 LYS A O 1
ATOM 1369 N N . ARG A 1 170 ? -14.011 -4.471 16.437 1.00 87.88 170 ARG A N 1
ATOM 1370 C CA . ARG A 1 170 ? -15.075 -3.489 16.170 1.00 87.88 170 ARG A CA 1
ATOM 1371 C C . ARG A 1 170 ? -15.591 -3.549 14.729 1.00 87.88 170 ARG A C 1
ATOM 1373 O O . ARG A 1 170 ? -16.768 -3.288 14.503 1.00 87.88 170 ARG A O 1
ATOM 1380 N N . PHE A 1 171 ? -14.729 -3.913 13.783 1.00 85.94 171 PHE A N 1
ATOM 1381 C CA . PHE A 1 171 ? -15.013 -3.979 12.350 1.00 85.94 171 PHE A CA 1
ATOM 1382 C C . PHE A 1 171 ? -14.696 -5.381 11.788 1.00 85.94 171 PHE A C 1
ATOM 1384 O O . PHE A 1 171 ? -13.798 -5.520 10.957 1.00 85.94 171 PHE A O 1
ATOM 1391 N N . PRO A 1 172 ? -15.406 -6.442 12.220 1.00 83.88 172 PRO A N 1
ATOM 1392 C CA . PRO A 1 172 ? -15.117 -7.825 11.817 1.00 83.88 172 PRO A CA 1
ATOM 1393 C C . PRO A 1 172 ? -15.293 -8.094 10.314 1.00 83.88 172 PRO A C 1
ATOM 1395 O O . PRO A 1 172 ? -14.744 -9.061 9.793 1.00 83.88 172 PRO A O 1
ATOM 1398 N N . GLN A 1 173 ? -16.054 -7.250 9.618 1.00 81.19 173 GLN A N 1
ATOM 1399 C CA . GLN A 1 173 ? -16.253 -7.290 8.170 1.00 81.19 173 GLN A CA 1
ATOM 1400 C C . GLN A 1 173 ? -15.040 -6.795 7.367 1.00 81.19 173 GLN A C 1
ATOM 1402 O O . GLN A 1 173 ? -14.989 -7.003 6.159 1.00 81.19 173 GLN A O 1
ATOM 1407 N N . LEU A 1 174 ? -14.089 -6.119 8.016 1.00 83.62 174 LEU A N 1
ATOM 1408 C CA . LEU A 1 174 ? -12.943 -5.496 7.369 1.00 83.62 174 LEU A CA 1
ATOM 1409 C C . LEU A 1 174 ? -11.697 -6.373 7.489 1.00 83.62 174 LEU A C 1
ATOM 1411 O O . LEU A 1 174 ? -11.331 -6.821 8.580 1.00 83.62 174 LEU A O 1
ATOM 1415 N N . SER A 1 175 ? -10.978 -6.547 6.380 1.00 86.69 175 SER A N 1
ATOM 1416 C CA . SER A 1 175 ? -9.671 -7.200 6.410 1.00 86.69 175 SER A CA 1
ATOM 1417 C C . SER A 1 175 ? -8.600 -6.230 6.919 1.00 86.69 175 SER A C 1
ATOM 1419 O O . SER A 1 175 ? -7.977 -5.507 6.141 1.00 86.69 175 SER A O 1
ATOM 1421 N N . ILE A 1 176 ? -8.389 -6.201 8.238 1.00 87.44 176 ILE A N 1
ATOM 1422 C CA . ILE A 1 176 ? -7.314 -5.415 8.860 1.00 87.44 176 ILE A CA 1
ATOM 1423 C C . ILE A 1 176 ? -6.037 -6.252 8.932 1.00 87.44 176 ILE A C 1
ATOM 1425 O O . ILE A 1 176 ? -6.004 -7.300 9.589 1.00 87.44 176 ILE A O 1
ATOM 1429 N N . THR A 1 177 ? -4.984 -5.757 8.285 1.00 88.19 177 THR A N 1
ATOM 1430 C CA . THR A 1 177 ? -3.634 -6.329 8.311 1.00 88.19 177 THR A CA 1
ATOM 1431 C C . THR A 1 177 ? -2.675 -5.290 8.874 1.00 88.19 177 THR A C 1
ATOM 1433 O O . THR A 1 177 ? -2.585 -4.186 8.347 1.00 88.19 177 THR A O 1
ATOM 1436 N N . ALA A 1 178 ? -1.970 -5.638 9.948 1.00 86.56 178 ALA A N 1
ATOM 1437 C CA . ALA A 1 178 ? -0.977 -4.779 10.578 1.00 86.56 178 ALA A CA 1
ATOM 1438 C C . ALA A 1 178 ? 0.374 -5.493 10.601 1.00 86.56 178 ALA A C 1
ATOM 1440 O O . ALA A 1 178 ? 0.437 -6.682 10.930 1.00 86.56 178 ALA A O 1
ATOM 1441 N N . GLY A 1 179 ? 1.437 -4.775 10.254 1.00 82.81 179 GLY A N 1
ATOM 1442 C CA . GLY A 1 179 ? 2.784 -5.327 10.193 1.00 82.81 179 GLY A CA 1
ATOM 1443 C C . GLY A 1 179 ? 3.849 -4.242 10.235 1.00 82.81 179 GLY A C 1
ATOM 1444 O O . GLY A 1 179 ? 3.588 -3.082 9.915 1.00 82.81 179 GLY A O 1
ATOM 1445 N N . CYS A 1 180 ? 5.051 -4.622 10.659 1.00 76.75 180 CYS A N 1
ATOM 1446 C CA . CYS A 1 180 ? 6.214 -3.746 10.702 1.00 76.75 180 CYS A CA 1
ATOM 1447 C C . CYS A 1 180 ? 7.302 -4.285 9.772 1.00 76.75 180 CYS A C 1
ATOM 1449 O O . CYS A 1 180 ? 7.608 -5.479 9.761 1.00 76.75 180 CYS A O 1
ATOM 1451 N N . GLY A 1 181 ? 7.898 -3.391 8.984 1.00 68.81 181 GLY A N 1
ATOM 1452 C CA . GLY A 1 181 ? 9.096 -3.702 8.218 1.00 68.81 181 GLY A CA 1
ATOM 1453 C C . GLY A 1 181 ? 10.272 -3.902 9.171 1.00 68.81 181 GLY A C 1
ATOM 1454 O O . GLY A 1 181 ? 10.494 -3.100 10.082 1.00 68.81 181 GLY A O 1
ATOM 1455 N N . GLN A 1 182 ? 11.041 -4.973 8.980 1.00 54.81 182 GLN A N 1
ATOM 1456 C CA . GLN A 1 182 ? 12.304 -5.117 9.697 1.00 54.81 182 GLN A CA 1
ATOM 1457 C C . GLN A 1 182 ? 13.341 -4.187 9.070 1.00 54.81 182 GLN A C 1
ATOM 1459 O O . GLN A 1 182 ? 13.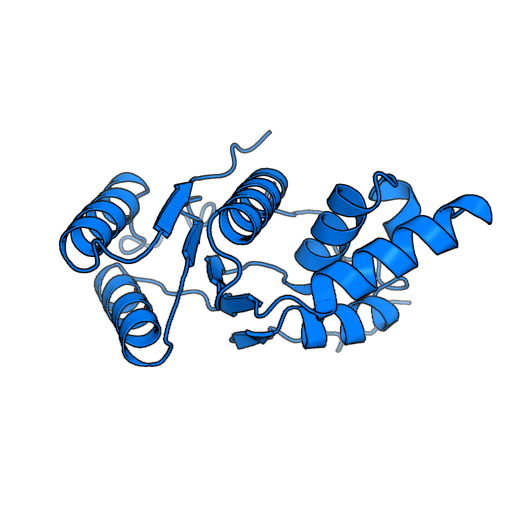519 -4.186 7.855 1.00 54.81 182 GLN A O 1
ATOM 1464 N N . ARG A 1 183 ? 14.056 -3.407 9.893 1.00 52.97 183 ARG A N 1
ATOM 1465 C CA . ARG A 1 183 ? 15.276 -2.741 9.423 1.00 52.97 183 ARG A CA 1
ATOM 1466 C C . ARG A 1 183 ? 16.286 -3.838 9.061 1.00 52.97 183 ARG A C 1
ATOM 1468 O O . ARG A 1 183 ? 16.667 -4.608 9.942 1.00 52.97 183 ARG A O 1
ATOM 1475 N N . ARG A 1 184 ? 16.682 -3.923 7.791 1.00 46.00 184 ARG A N 1
ATOM 1476 C CA . ARG A 1 184 ? 17.887 -4.653 7.375 1.00 46.00 184 ARG A CA 1
ATOM 1477 C C . ARG A 1 184 ? 19.115 -3.762 7.474 1.00 46.00 184 ARG A C 1
ATOM 1479 O O . ARG A 1 184 ? 18.975 -2.546 7.212 1.00 46.00 184 ARG A O 1
#

Sequence (184 aa):
MSDPDYQPRRIATTTLRDAMRWSFELIQDRYCRRERDTDHLCEMLLLALRANPDSTVVFSPGLNIQSFSLRAISRVSGVSIYSIESGRLHDDHWPLITNAMTSLMDQHVLFDADPELDLESFRRRIEKWLSREQLGAFVLDCSPWMEVADETNLPSISEVMEVAGELKKRFPQLSITAGCGQRR

Secondary structure (DSSP, 8-state):
---TT------SEEEHHHHHHHHTTGGG----SS----HHHHHHHHHHHHH--SEEEEE-TT--HHHHHHHHHHHHH---HHHHHTT---TTHHHHHHHHHHHHHTS-EEEE-PPP-SHHHHHHHHHHHHHHS-EEEEEEE-------TT-TTPPPHHHHHHHHHHHHHH-TTSEEEEE-PPP-

Mean predicted aligned error: 9.15 Å

pLDDT: mean 75.49, std 16.93, range [31.61, 93.81]

Foldseek 3Di:
DDDPPDDPPPPQKDWLLVLLVCLVVCLPPPPDPDAFPCLVVLVLVVVLCVVFQPAEEEEAAQDPSNLSSLSNLCVQLVPDSCCVSNVVDDPVSVVSSVVSSVVRSPGNYMYRHHDDQALVVVLVVVVVVVVPDPAQEYEAALAFPDDPVPDPGHDHSVSVVVSLVVVCVVCVNHHYDYDYGDDD